Protein AF-H6QR75-F1 (afdb_monomer_lite)

Structure (mmCIF, N/CA/C/O backbone):
data_AF-H6QR75-F1
#
_entry.id   AF-H6QR75-F1
#
loop_
_atom_site.group_PDB
_atom_site.id
_atom_site.type_symbol
_atom_site.label_atom_id
_atom_site.label_alt_id
_atom_site.label_comp_id
_atom_site.label_asym_id
_atom_site.label_entity_id
_atom_site.label_seq_id
_atom_site.pdbx_PDB_ins_code
_atom_site.Cartn_x
_atom_site.Cartn_y
_atom_site.Cartn_z
_atom_site.occupancy
_atom_site.B_iso_or_equiv
_atom_site.auth_seq_id
_atom_site.auth_comp_id
_atom_site.auth_asym_id
_atom_site.auth_atom_id
_atom_site.pdbx_PDB_model_num
ATOM 1 N N . MET A 1 1 ? -39.115 10.238 -58.563 1.00 44.84 1 MET A N 1
ATOM 2 C CA . MET A 1 1 ? -38.358 11.280 -57.837 1.00 44.84 1 MET A CA 1
ATOM 3 C C . MET A 1 1 ? -37.804 10.633 -56.580 1.00 44.84 1 MET A C 1
ATOM 5 O O . MET A 1 1 ? -38.582 10.059 -55.833 1.00 44.84 1 MET A O 1
ATOM 9 N N . GLN A 1 2 ? -36.482 10.590 -56.435 1.00 39.25 2 GLN A N 1
ATOM 10 C CA . GLN A 1 2 ? -35.784 9.789 -55.425 1.00 39.25 2 GLN A CA 1
ATOM 11 C C . GLN A 1 2 ? -35.441 10.670 -54.217 1.00 39.25 2 GLN A C 1
ATOM 13 O O . GLN A 1 2 ? -34.859 11.738 -54.393 1.00 39.25 2 GLN A O 1
ATOM 18 N N . LEU A 1 3 ? -35.850 10.250 -53.016 1.00 42.66 3 LEU A N 1
ATOM 19 C CA . LEU A 1 3 ? -35.496 10.909 -51.755 1.00 42.66 3 LEU A CA 1
ATOM 20 C C . LEU A 1 3 ? -33.983 10.780 -51.498 1.00 42.66 3 LEU A C 1
ATOM 22 O O . LEU A 1 3 ? -33.441 9.692 -51.711 1.00 42.66 3 LEU A O 1
ATOM 26 N N . PRO A 1 4 ? -33.296 11.837 -51.032 1.00 43.28 4 PRO A N 1
ATOM 27 C CA . PRO A 1 4 ? -31.888 11.735 -50.677 1.00 43.28 4 PRO A CA 1
ATOM 28 C C . PRO A 1 4 ? -31.708 10.983 -49.350 1.00 43.28 4 PRO A C 1
ATOM 30 O O . PRO A 1 4 ? -32.433 11.209 -48.381 1.00 43.28 4 PRO A O 1
ATOM 33 N N . SER A 1 5 ? -30.721 10.087 -49.322 1.00 40.38 5 SER A N 1
ATOM 34 C CA . SER A 1 5 ? -30.278 9.353 -48.132 1.00 40.38 5 SER A CA 1
ATOM 35 C C . SER A 1 5 ? -29.674 10.296 -47.078 1.00 40.38 5 SER A C 1
ATOM 37 O O . SER A 1 5 ? -29.005 11.260 -47.456 1.00 40.38 5 SER A O 1
ATOM 39 N N . PRO A 1 6 ? -29.844 10.028 -45.769 1.00 44.84 6 PRO A N 1
ATOM 40 C CA . PRO A 1 6 ? -29.260 10.861 -44.726 1.00 44.84 6 PRO A CA 1
ATOM 41 C C . PRO A 1 6 ? -27.746 10.636 -44.617 1.00 44.84 6 PRO A C 1
ATOM 43 O O . PRO A 1 6 ? -27.260 9.505 -44.569 1.00 44.84 6 PRO A O 1
ATOM 46 N N . THR A 1 7 ? -27.007 11.740 -44.567 1.00 46.28 7 THR A N 1
ATOM 47 C CA . THR A 1 7 ? -25.563 11.796 -44.326 1.00 46.28 7 THR A CA 1
ATOM 48 C C . THR A 1 7 ? -25.237 11.289 -42.912 1.00 46.28 7 THR A C 1
ATOM 50 O O . THR A 1 7 ? -25.910 11.703 -41.966 1.00 46.28 7 THR A O 1
ATOM 53 N N . PRO A 1 8 ? -24.216 10.434 -42.715 1.00 40.69 8 PRO A N 1
ATOM 54 C CA . PRO A 1 8 ? -23.812 10.011 -41.380 1.00 40.69 8 PRO A CA 1
ATOM 55 C C . PRO A 1 8 ? -23.149 11.176 -40.633 1.00 40.69 8 PRO A C 1
ATOM 57 O O . PRO A 1 8 ? -22.162 11.749 -41.096 1.00 40.69 8 PRO A O 1
ATOM 60 N N . SER A 1 9 ? -23.699 11.528 -39.471 1.00 45.09 9 SER A N 1
ATOM 61 C CA . SER A 1 9 ? -23.104 12.503 -38.558 1.00 45.09 9 SER A CA 1
ATOM 62 C C . SER A 1 9 ? -21.757 11.996 -38.041 1.00 45.09 9 SER A C 1
ATOM 64 O O . SER A 1 9 ? -21.640 10.849 -37.609 1.00 45.09 9 SER A O 1
ATOM 66 N N . ALA A 1 10 ? -20.743 12.861 -38.088 1.00 44.00 10 ALA A N 1
ATOM 67 C CA . ALA A 1 10 ? -19.408 12.586 -37.571 1.00 44.00 10 ALA A CA 1
ATOM 68 C C . ALA A 1 10 ? -19.447 12.215 -36.072 1.00 44.00 10 ALA A C 1
ATOM 70 O O . ALA A 1 10 ? -20.278 12.761 -35.338 1.00 44.00 10 ALA A O 1
ATOM 71 N N . PRO A 1 11 ? -18.550 11.333 -35.590 1.00 38.22 11 PRO A N 1
ATOM 72 C CA . PRO A 1 11 ? -18.484 11.004 -34.176 1.00 38.22 11 PRO A CA 1
ATOM 73 C C . PRO A 1 11 ? -18.074 12.251 -33.394 1.00 38.22 11 PRO A C 1
ATOM 75 O O . PRO A 1 11 ? -17.000 12.813 -33.611 1.00 38.22 11 PRO A O 1
ATOM 78 N N . THR A 1 12 ? -18.945 12.691 -32.490 1.00 38.09 12 THR A N 1
ATOM 79 C CA . THR A 1 12 ? -18.622 13.706 -31.492 1.00 38.09 12 THR A CA 1
ATOM 80 C C . THR A 1 12 ? -17.450 13.196 -30.664 1.00 38.09 12 THR A C 1
ATOM 82 O O . THR A 1 12 ? -17.554 12.167 -29.999 1.00 38.09 12 THR A O 1
ATOM 85 N N . THR A 1 13 ? -16.326 13.904 -30.738 1.00 36.12 13 THR A N 1
ATOM 86 C CA . THR A 1 13 ? -15.147 13.680 -29.909 1.00 36.12 13 THR A CA 1
ATOM 87 C C . THR A 1 13 ? -15.575 13.690 -28.446 1.00 36.12 13 THR A C 1
ATOM 89 O O . THR A 1 13 ? -15.926 14.740 -27.909 1.00 36.12 13 THR A O 1
ATOM 92 N N . ALA A 1 14 ? -15.595 12.515 -27.818 1.00 34.72 14 ALA A N 1
ATOM 93 C CA . ALA A 1 14 ? -15.806 12.400 -26.388 1.00 34.72 14 ALA A CA 1
ATOM 94 C C . ALA A 1 14 ? -14.663 13.138 -25.684 1.00 34.72 14 ALA A C 1
ATOM 96 O O . ALA A 1 14 ? -13.488 12.798 -25.836 1.00 34.72 14 ALA A O 1
ATOM 97 N N . THR A 1 15 ? -15.017 14.188 -24.952 1.00 37.81 15 THR A N 1
ATOM 98 C CA . THR A 1 15 ? -14.166 14.833 -23.955 1.00 37.81 15 THR A CA 1
ATOM 99 C C . THR A 1 15 ? -13.591 13.742 -23.044 1.00 37.81 15 THR A C 1
ATOM 101 O O . THR A 1 15 ? -14.348 12.846 -22.667 1.00 37.81 15 THR A O 1
ATOM 104 N N . PRO A 1 16 ? -12.291 13.755 -22.692 1.00 37.59 16 PRO A N 1
ATOM 105 C CA . PRO A 1 16 ? -11.747 12.748 -21.793 1.00 37.59 16 PRO A CA 1
ATOM 106 C C . PRO A 1 16 ? -12.503 12.835 -20.468 1.00 37.59 16 PRO A C 1
ATOM 108 O O . PRO A 1 16 ? -12.486 13.878 -19.811 1.00 37.59 16 PRO A O 1
ATOM 111 N N . ASP A 1 17 ? -13.201 11.755 -20.118 1.00 36.25 17 ASP A N 1
ATOM 112 C CA . ASP A 1 17 ? -13.896 11.622 -18.847 1.00 36.25 17 ASP A CA 1
ATOM 113 C C . ASP A 1 17 ? -12.891 11.918 -17.733 1.00 36.25 17 ASP A C 1
ATOM 115 O O . ASP A 1 17 ? -11.911 11.193 -17.529 1.00 36.25 17 ASP A O 1
ATOM 119 N N . HIS A 1 18 ? -13.116 13.011 -17.007 1.00 41.34 18 HIS A N 1
ATOM 120 C CA . HIS A 1 18 ? -12.526 13.169 -15.693 1.00 41.34 18 HIS A CA 1
ATOM 121 C C . HIS A 1 18 ? -13.036 11.989 -14.867 1.00 41.34 18 HIS A C 1
ATOM 123 O O . HIS A 1 18 ? -14.174 12.008 -14.411 1.00 41.34 18 HIS A O 1
ATOM 129 N N . HIS A 1 19 ? -12.204 10.956 -14.714 1.00 49.16 19 HIS A N 1
ATOM 130 C CA . HIS A 1 19 ? -12.470 9.795 -13.874 1.00 49.16 19 HIS A CA 1
ATOM 131 C C . HIS A 1 19 ? -12.815 10.299 -12.464 1.00 49.16 19 HIS A C 1
ATOM 133 O O . HIS A 1 19 ? -11.937 10.640 -11.664 1.00 49.16 19 HIS A O 1
ATOM 139 N N . LEU A 1 20 ? -14.112 10.433 -12.185 1.00 46.69 20 LEU A N 1
ATOM 140 C CA . LEU A 1 20 ? -14.635 10.862 -10.900 1.00 46.69 20 LEU A CA 1
ATOM 141 C C . LEU A 1 20 ? -14.182 9.825 -9.879 1.00 46.69 20 LEU A C 1
ATOM 143 O O . LEU A 1 20 ? -14.662 8.694 -9.853 1.00 46.69 20 LEU A O 1
ATOM 147 N N . THR A 1 21 ? -13.216 10.203 -9.046 1.00 54.62 21 THR A N 1
ATOM 148 C CA . THR A 1 21 ? -12.745 9.378 -7.937 1.00 54.62 21 THR A CA 1
ATOM 149 C C . THR A 1 21 ? -13.849 9.309 -6.890 1.00 54.62 21 THR A C 1
ATOM 151 O O . THR A 1 21 ? -13.917 10.108 -5.959 1.00 54.62 21 THR A O 1
ATOM 154 N N . HIS A 1 22 ? -14.767 8.358 -7.059 1.00 59.12 22 HIS A N 1
ATOM 155 C CA . HIS A 1 22 ? -15.966 8.228 -6.236 1.00 59.12 22 HIS A CA 1
ATOM 156 C C . HIS A 1 22 ? -15.663 7.508 -4.914 1.00 59.12 22 HIS A C 1
ATOM 158 O O . HIS A 1 22 ? -16.262 6.497 -4.554 1.00 59.12 22 HIS A O 1
ATOM 164 N N . TRP A 1 23 ? -14.679 8.008 -4.168 1.00 79.19 23 TRP A N 1
ATOM 165 C CA . TRP A 1 23 ? -14.337 7.482 -2.852 1.00 79.19 23 TRP A CA 1
ATOM 166 C C . TRP A 1 23 ? -14.918 8.377 -1.763 1.00 79.19 23 TRP A C 1
ATOM 168 O O . TRP A 1 23 ? -14.246 9.249 -1.208 1.00 79.19 23 TRP A O 1
ATOM 178 N N . GLY A 1 24 ? -16.182 8.123 -1.430 1.00 85.31 24 GLY A N 1
ATOM 179 C CA . GLY A 1 24 ? -16.807 8.674 -0.231 1.00 85.31 24 GLY A CA 1
ATOM 180 C C . GLY A 1 24 ? -16.166 8.138 1.054 1.00 85.31 24 GLY A C 1
ATOM 181 O O . GLY A 1 24 ? -15.431 7.138 1.043 1.00 85.31 24 GLY A O 1
ATOM 182 N N . PHE A 1 25 ? -16.448 8.811 2.170 1.00 88.81 25 PHE A N 1
ATOM 183 C CA . PHE A 1 25 ? -16.142 8.281 3.495 1.00 88.81 25 PHE A CA 1
ATOM 184 C C . PHE A 1 25 ? -17.011 7.050 3.781 1.00 88.81 25 PHE A C 1
ATOM 186 O O . PHE A 1 25 ? -18.225 7.126 3.586 1.00 88.81 25 PHE A O 1
ATOM 193 N N . PRO A 1 26 ? -16.433 5.938 4.265 1.00 90.31 26 PRO A N 1
ATOM 194 C CA . PRO A 1 26 ? -17.179 4.722 4.577 1.00 90.31 26 PRO A CA 1
ATOM 195 C C . PRO A 1 26 ? -17.905 4.868 5.924 1.00 90.31 26 PRO A C 1
ATOM 197 O O . PRO A 1 26 ? -17.541 4.259 6.926 1.00 90.31 26 PRO A O 1
ATOM 200 N N . LEU A 1 27 ? -18.923 5.733 5.973 1.00 90.44 27 LEU A N 1
ATOM 201 C CA . LEU A 1 27 ? -19.638 6.059 7.213 1.00 90.44 27 LEU A CA 1
ATOM 202 C C . LEU A 1 27 ? -20.394 4.852 7.787 1.00 90.44 27 LEU A C 1
ATOM 204 O O . LEU A 1 27 ? -20.453 4.716 9.008 1.00 90.44 27 LEU A O 1
ATOM 208 N N . GLY A 1 28 ? -20.940 3.999 6.911 1.00 89.81 28 GLY A N 1
ATOM 209 C CA . GLY A 1 28 ? -21.673 2.784 7.277 1.00 89.81 28 GLY A CA 1
ATOM 210 C C . GLY A 1 28 ? -20.789 1.579 7.608 1.00 89.81 28 GLY A C 1
ATOM 211 O O . GLY A 1 28 ? -21.265 0.664 8.271 1.00 89.81 28 GLY A O 1
ATOM 212 N N . LYS A 1 29 ? -19.508 1.592 7.202 1.00 92.62 29 LYS A N 1
ATOM 213 C CA . LYS A 1 29 ? -18.546 0.487 7.399 1.00 92.62 29 LYS A CA 1
ATOM 214 C C . LYS A 1 29 ? -19.053 -0.877 6.900 1.00 92.62 29 LYS A C 1
ATOM 216 O O . LYS A 1 29 ? -18.705 -1.917 7.447 1.00 92.62 29 LYS A O 1
ATOM 221 N N . ASP A 1 30 ? -19.872 -0.854 5.860 1.00 92.38 30 ASP A N 1
ATOM 222 C CA . ASP A 1 30 ? -20.504 -1.989 5.182 1.00 92.38 30 ASP A CA 1
ATOM 223 C C . ASP A 1 30 ? -19.602 -2.635 4.115 1.00 92.38 30 ASP A C 1
ATOM 225 O O . ASP A 1 30 ? -20.011 -3.550 3.403 1.00 92.38 30 ASP A O 1
ATOM 229 N N . GLN A 1 31 ? -18.360 -2.161 3.991 1.00 94.31 31 GLN A N 1
ATOM 230 C CA . GLN A 1 31 ? -17.382 -2.689 3.048 1.00 94.31 31 GLN A CA 1
ATOM 231 C C . GLN A 1 31 ? -16.972 -4.111 3.439 1.00 94.31 31 GLN A C 1
ATOM 233 O O . GLN A 1 31 ? -16.825 -4.439 4.617 1.00 94.31 31 GLN A O 1
ATOM 238 N N . VAL A 1 32 ? -16.706 -4.927 2.422 1.00 94.56 32 VAL A N 1
ATOM 239 C CA . VAL A 1 32 ? -16.205 -6.296 2.561 1.00 94.56 32 VAL A CA 1
ATOM 240 C C . VAL A 1 32 ? -14.861 -6.396 1.848 1.00 94.56 32 VAL A C 1
ATOM 242 O O . VAL A 1 32 ? -14.640 -5.737 0.831 1.00 94.56 32 VAL A O 1
ATOM 245 N N . THR A 1 33 ? -13.949 -7.200 2.393 1.00 97.44 33 THR A N 1
ATOM 246 C CA . THR A 1 33 ? -12.674 -7.494 1.735 1.00 97.44 33 THR A CA 1
ATOM 247 C C . THR A 1 33 ? -12.927 -8.238 0.425 1.00 97.44 33 THR A C 1
ATOM 249 O O . THR A 1 33 ? -13.572 -9.283 0.409 1.00 97.44 33 THR A O 1
ATOM 252 N N . PHE A 1 34 ? -12.386 -7.701 -0.661 1.00 97.25 34 PHE A N 1
ATOM 253 C CA . PHE A 1 34 ? -12.385 -8.285 -1.994 1.00 97.25 34 PHE A CA 1
ATOM 254 C C . PHE A 1 34 ? -10.984 -8.095 -2.574 1.00 97.25 34 PHE A C 1
ATOM 256 O O . PHE A 1 34 ? -10.542 -6.964 -2.769 1.00 97.25 34 PHE A O 1
ATOM 263 N N . ILE A 1 35 ? -10.269 -9.193 -2.808 1.00 97.12 35 ILE A N 1
ATOM 264 C CA . ILE A 1 35 ? -8.917 -9.163 -3.368 1.00 97.12 35 ILE A CA 1
ATOM 265 C C . ILE A 1 35 ? -8.999 -9.660 -4.802 1.00 97.12 35 ILE A C 1
ATOM 267 O O . ILE A 1 35 ? -9.430 -10.785 -5.044 1.00 97.12 35 ILE A O 1
ATOM 271 N N . ASP A 1 36 ? -8.622 -8.795 -5.737 1.00 94.50 36 ASP A N 1
ATOM 272 C CA . ASP A 1 36 ? -8.634 -9.118 -7.159 1.00 94.50 36 ASP A CA 1
ATOM 273 C C . ASP A 1 36 ? -7.475 -10.069 -7.520 1.00 94.50 36 ASP A C 1
ATOM 275 O O . ASP A 1 36 ? -6.488 -10.167 -6.786 1.00 94.50 36 ASP A O 1
ATOM 279 N N . HIS A 1 37 ? -7.582 -10.768 -8.650 1.00 88.56 37 HIS A N 1
ATOM 280 C CA . HIS A 1 37 ? -6.689 -11.873 -9.020 1.00 88.56 37 HIS A CA 1
ATOM 281 C C . HIS A 1 37 ? -5.246 -11.421 -9.270 1.00 88.56 37 HIS A C 1
ATOM 283 O O . HIS A 1 37 ? -4.312 -12.168 -8.994 1.00 88.56 37 HIS A O 1
ATOM 289 N N . ASP A 1 38 ? -5.057 -10.184 -9.733 1.00 90.06 38 ASP A N 1
ATOM 290 C CA . ASP A 1 38 ? -3.741 -9.643 -10.092 1.00 90.06 38 ASP A CA 1
ATOM 291 C C . ASP A 1 38 ? -2.999 -9.002 -8.903 1.00 90.06 38 ASP A C 1
ATOM 293 O O . ASP A 1 38 ? -2.080 -8.198 -9.090 1.00 90.06 38 ASP A O 1
ATOM 297 N N . CYS A 1 39 ? -3.410 -9.308 -7.668 1.00 94.94 39 CYS A N 1
ATOM 298 C CA . CYS A 1 39 ? -2.741 -8.814 -6.469 1.00 94.94 39 CYS A CA 1
ATOM 299 C C . CYS A 1 39 ? -1.555 -9.690 -6.067 1.00 94.94 39 CYS A C 1
ATOM 301 O O . CYS A 1 39 ? -1.656 -10.914 -6.034 1.00 94.94 39 CYS A O 1
ATOM 303 N N . ILE A 1 40 ? -0.471 -9.062 -5.606 1.00 94.88 40 ILE A N 1
ATOM 304 C CA . ILE A 1 40 ? 0.547 -9.766 -4.812 1.00 94.88 40 ILE A CA 1
ATOM 305 C C . ILE A 1 40 ? 0.198 -9.583 -3.339 1.00 94.88 40 ILE A C 1
ATOM 307 O O . ILE A 1 40 ? 0.205 -8.461 -2.817 1.00 94.88 40 ILE A O 1
ATOM 311 N N . ILE A 1 41 ? -0.114 -10.699 -2.689 1.00 96.19 41 ILE A N 1
ATOM 312 C CA . ILE A 1 41 ? -0.534 -10.778 -1.292 1.00 96.19 41 ILE A CA 1
ATOM 313 C C . ILE A 1 41 ? 0.661 -11.235 -0.446 1.00 96.19 41 ILE A C 1
ATOM 315 O O . ILE A 1 41 ? 1.387 -12.146 -0.842 1.00 96.19 41 ILE A O 1
ATOM 319 N N . ASP A 1 42 ? 0.891 -10.591 0.697 1.00 95.56 42 ASP A N 1
ATOM 320 C CA . ASP A 1 42 ? 1.919 -11.020 1.647 1.00 95.56 42 ASP A CA 1
ATOM 321 C C . ASP A 1 42 ? 1.453 -12.193 2.529 1.00 95.56 42 ASP A C 1
ATOM 323 O O . ASP A 1 42 ? 0.323 -12.677 2.442 1.00 95.56 42 ASP A O 1
ATOM 327 N N . THR A 1 43 ? 2.337 -12.674 3.402 1.00 95.38 43 THR A N 1
ATOM 328 C CA . THR A 1 43 ? 2.056 -13.838 4.252 1.00 95.38 43 THR A CA 1
ATOM 329 C C . THR A 1 43 ? 1.039 -13.571 5.367 1.00 95.38 43 THR A C 1
ATOM 331 O O . THR A 1 43 ? 0.551 -14.526 5.965 1.00 95.38 43 THR A O 1
ATOM 334 N N . GLU A 1 44 ? 0.682 -12.311 5.638 1.00 96.25 44 GLU A N 1
ATOM 335 C CA . GLU A 1 44 ? -0.419 -11.936 6.538 1.00 96.25 44 GLU A CA 1
ATOM 336 C C . GLU A 1 44 ? -1.761 -11.817 5.785 1.00 96.25 44 GLU A C 1
ATOM 338 O O . GLU A 1 44 ? -2.782 -11.474 6.384 1.00 96.25 44 GLU A O 1
ATOM 343 N N . GLY A 1 45 ? -1.789 -12.106 4.479 1.00 96.12 45 GLY A N 1
ATOM 344 C CA . GLY A 1 45 ? -2.986 -11.982 3.649 1.00 96.12 45 GLY A CA 1
ATOM 345 C C . GLY A 1 45 ? -3.259 -10.549 3.183 1.00 96.12 45 GLY A C 1
ATOM 346 O O . GLY A 1 45 ? -4.354 -10.261 2.698 1.00 96.12 45 GLY A O 1
ATOM 347 N N . TYR A 1 46 ? -2.295 -9.634 3.322 1.00 97.88 46 TYR A N 1
ATOM 348 C CA . TYR A 1 46 ? -2.455 -8.242 2.919 1.00 97.88 46 TYR A CA 1
ATOM 349 C C . TYR A 1 46 ? -2.054 -8.036 1.450 1.00 97.88 46 TYR A C 1
ATOM 351 O O . TYR A 1 46 ? -0.953 -8.426 1.057 1.00 97.88 46 TYR A O 1
ATOM 359 N N . PRO A 1 47 ? -2.898 -7.394 0.619 1.00 97.62 47 PRO A N 1
ATOM 360 C CA . PRO A 1 47 ? -2.573 -7.095 -0.776 1.00 97.62 47 PRO A CA 1
ATOM 361 C C . PRO A 1 47 ? -1.514 -5.983 -0.857 1.00 97.62 47 PRO A C 1
ATOM 363 O O . PRO A 1 47 ? -1.828 -4.795 -0.959 1.00 97.62 47 PRO A O 1
ATOM 366 N N . LEU A 1 48 ? -0.239 -6.373 -0.792 1.00 96.44 48 LEU A N 1
ATOM 367 C CA . LEU A 1 48 ? 0.912 -5.471 -0.810 1.00 96.44 48 LEU A CA 1
ATOM 368 C C . LEU A 1 48 ? 1.072 -4.767 -2.166 1.00 96.44 48 LEU A C 1
ATOM 370 O O . LEU A 1 48 ? 1.462 -3.597 -2.208 1.00 96.44 48 LEU A O 1
ATOM 374 N N . TYR A 1 49 ? 0.745 -5.456 -3.258 1.00 95.88 49 TYR A N 1
ATOM 375 C CA . TYR A 1 49 ? 0.604 -4.868 -4.590 1.00 95.88 49 TYR A CA 1
ATOM 376 C C . TYR A 1 49 ? -0.845 -5.055 -5.035 1.00 95.88 49 TYR A C 1
ATOM 378 O O . TYR A 1 49 ? -1.153 -6.062 -5.671 1.00 95.88 49 TYR A O 1
ATOM 386 N N . PRO A 1 50 ? -1.756 -4.152 -4.634 1.00 96.88 50 PRO A N 1
ATOM 387 C CA . PRO A 1 50 ? -3.145 -4.246 -5.046 1.00 96.88 50 PRO A CA 1
ATOM 388 C C . PRO A 1 50 ? -3.281 -3.911 -6.530 1.00 96.88 50 PRO A C 1
ATOM 390 O O . PRO A 1 50 ? -2.547 -3.069 -7.043 1.00 96.88 50 PRO A O 1
ATOM 393 N N . ASN A 1 51 ? -4.241 -4.540 -7.198 1.00 95.50 51 ASN A N 1
ATOM 394 C CA . ASN A 1 51 ? -4.566 -4.256 -8.590 1.00 95.50 51 ASN A CA 1
ATOM 395 C C . ASN A 1 51 ? -6.091 -4.225 -8.797 1.00 95.50 51 ASN A C 1
ATOM 397 O O . ASN A 1 51 ? -6.851 -4.558 -7.878 1.00 95.50 51 ASN A O 1
ATOM 401 N N . ASN A 1 52 ? -6.542 -3.767 -9.966 1.00 94.19 52 ASN A N 1
ATOM 402 C CA . ASN A 1 52 ? -7.957 -3.659 -10.342 1.00 94.19 52 ASN A CA 1
ATOM 403 C C . ASN A 1 52 ? -8.800 -2.982 -9.240 1.00 94.19 52 ASN A C 1
ATOM 405 O O . ASN A 1 52 ? -8.453 -1.898 -8.771 1.00 94.19 52 ASN A O 1
ATOM 409 N N . ASN A 1 53 ? -9.886 -3.609 -8.784 1.00 93.75 53 ASN A N 1
ATOM 410 C CA . ASN A 1 53 ? -10.814 -3.030 -7.806 1.00 93.75 53 ASN A CA 1
ATOM 411 C C . ASN A 1 53 ? -10.667 -3.656 -6.411 1.00 93.75 53 ASN A C 1
ATOM 413 O O . ASN A 1 53 ? -11.651 -4.040 -5.787 1.00 93.75 53 ASN A O 1
ATOM 417 N N . THR A 1 54 ? -9.436 -3.770 -5.913 1.00 96.75 54 THR A N 1
ATOM 418 C CA . THR A 1 54 ? -9.156 -4.402 -4.614 1.00 96.75 54 THR A CA 1
ATOM 419 C C . THR A 1 54 ? -9.622 -3.559 -3.423 1.00 96.75 54 THR A C 1
ATOM 421 O O . THR A 1 54 ? -9.342 -2.363 -3.330 1.00 96.75 54 THR A O 1
ATOM 424 N N . ILE A 1 55 ? -10.285 -4.203 -2.463 1.00 97.62 55 ILE A N 1
ATOM 425 C CA . ILE A 1 55 ? -10.741 -3.637 -1.193 1.00 97.62 55 ILE A CA 1
ATOM 426 C C . ILE A 1 55 ? -10.229 -4.518 -0.054 1.00 97.62 55 ILE A C 1
ATOM 428 O O . ILE A 1 55 ? -10.432 -5.728 -0.053 1.00 97.62 55 ILE A O 1
ATOM 432 N N . PHE A 1 56 ? -9.612 -3.915 0.958 1.00 98.25 56 PHE A N 1
ATOM 433 C CA . PHE A 1 56 ? -9.165 -4.634 2.148 1.00 98.25 56 PHE A CA 1
ATOM 434 C C . PHE A 1 56 ? -9.644 -3.926 3.412 1.00 98.25 56 PHE A C 1
ATOM 436 O O . PHE A 1 56 ? -9.252 -2.790 3.690 1.00 98.25 56 PHE A O 1
ATOM 443 N N . VAL A 1 57 ? -10.500 -4.601 4.176 1.00 97.81 57 VAL A N 1
ATOM 444 C CA . VAL A 1 57 ? -11.059 -4.090 5.430 1.00 97.81 57 VAL A CA 1
ATOM 445 C C . VAL A 1 57 ? -10.260 -4.644 6.596 1.00 97.81 57 VAL A C 1
ATOM 447 O O . VAL A 1 57 ? -10.064 -5.852 6.709 1.00 97.81 57 VAL A O 1
ATOM 450 N N . LEU A 1 58 ? -9.836 -3.760 7.493 1.00 97.25 58 LEU A N 1
ATOM 451 C CA . LEU A 1 58 ? -9.139 -4.121 8.715 1.00 97.25 58 LEU A CA 1
ATOM 452 C C . LEU A 1 58 ? -9.968 -3.691 9.927 1.00 97.25 58 LEU A C 1
ATOM 454 O O . LEU A 1 58 ? -10.139 -2.500 10.207 1.00 97.25 58 LEU A O 1
ATOM 458 N N . GLN A 1 59 ? -10.494 -4.694 10.630 1.00 95.44 59 GLN A N 1
ATOM 459 C CA . GLN A 1 59 ? -11.360 -4.504 11.788 1.00 95.44 59 GLN A CA 1
ATOM 460 C C . GLN A 1 59 ? -10.582 -3.951 12.999 1.00 95.44 59 GLN A C 1
ATOM 462 O O . GLN A 1 59 ? -9.366 -4.153 13.109 1.00 95.44 59 GLN A O 1
ATOM 467 N N . PRO A 1 60 ? -11.264 -3.253 13.927 1.00 95.81 60 PRO A N 1
ATOM 468 C CA . PRO A 1 60 ? -10.679 -2.828 15.191 1.00 95.81 60 PRO A CA 1
ATOM 469 C C . PRO A 1 60 ? -10.047 -3.998 15.951 1.00 95.81 60 PRO A C 1
ATOM 471 O O . PRO A 1 60 ? -10.619 -5.081 16.026 1.00 95.81 60 PRO A O 1
ATOM 474 N N . GLY A 1 61 ? -8.864 -3.775 16.524 1.00 93.44 61 GLY A N 1
ATOM 475 C CA . GLY A 1 61 ? -8.138 -4.793 17.294 1.00 93.44 61 GLY A CA 1
ATOM 476 C C . GLY A 1 61 ? -7.391 -5.838 16.459 1.00 93.44 61 GLY A C 1
ATOM 477 O O . GLY A 1 61 ? -6.624 -6.610 17.023 1.00 93.44 61 GLY A O 1
ATOM 478 N N . THR A 1 62 ? -7.550 -5.856 15.132 1.00 94.19 62 THR A N 1
ATOM 479 C CA . THR A 1 62 ? -6.745 -6.708 14.247 1.00 94.19 62 THR A CA 1
ATOM 480 C C . THR A 1 62 ? -5.448 -6.004 13.842 1.00 94.19 62 THR A C 1
ATOM 482 O O . THR A 1 62 ? -5.434 -4.805 13.533 1.00 94.19 62 THR A O 1
ATOM 485 N N . GLU A 1 63 ? -4.349 -6.753 13.797 1.00 92.88 63 GLU A N 1
ATOM 486 C CA . GLU A 1 63 ? -3.053 -6.261 13.336 1.00 92.88 63 GLU A CA 1
ATOM 487 C C . GLU A 1 63 ? -2.685 -6.853 11.977 1.00 92.88 63 GLU A C 1
ATOM 489 O O . GLU A 1 63 ? -2.698 -8.063 11.788 1.00 92.88 63 GLU A O 1
ATOM 494 N N . ILE A 1 64 ? -2.330 -5.967 11.048 1.00 96.81 64 ILE A N 1
ATOM 495 C CA . ILE A 1 64 ? -1.683 -6.284 9.776 1.00 96.81 64 ILE A CA 1
ATOM 496 C C . ILE A 1 64 ? -0.498 -5.333 9.662 1.00 96.81 64 ILE A C 1
ATOM 498 O O . ILE A 1 64 ? -0.666 -4.106 9.660 1.00 96.81 64 ILE A O 1
ATOM 502 N N . THR A 1 65 ? 0.704 -5.892 9.604 1.00 96.75 65 THR A N 1
ATOM 503 C CA . THR A 1 65 ? 1.976 -5.177 9.724 1.00 96.75 65 THR A CA 1
ATOM 504 C C . THR A 1 65 ? 2.168 -4.178 8.577 1.00 96.75 65 THR A C 1
ATOM 506 O O . THR A 1 65 ? 2.660 -3.060 8.780 1.00 96.75 65 THR A O 1
ATOM 509 N N . ASN A 1 66 ? 1.733 -4.550 7.372 1.00 97.25 66 ASN A N 1
ATOM 510 C CA . ASN A 1 66 ? 1.869 -3.739 6.164 1.00 97.25 66 ASN A CA 1
ATOM 511 C C . ASN A 1 66 ? 0.703 -2.767 5.911 1.00 97.25 66 ASN A C 1
ATOM 513 O O . ASN A 1 66 ? 0.765 -1.998 4.946 1.00 97.25 66 ASN A O 1
ATO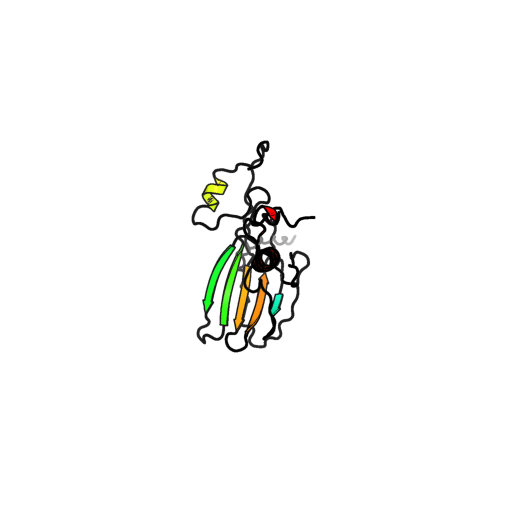M 517 N N . PHE A 1 67 ? -0.322 -2.714 6.772 1.00 97.38 67 PHE A N 1
ATOM 518 C CA . PHE A 1 67 ? -1.469 -1.837 6.528 1.00 97.38 67 PHE A CA 1
ATOM 519 C C . PHE A 1 67 ? -1.047 -0.364 6.387 1.00 97.38 67 PHE A C 1
ATOM 521 O O . PHE A 1 67 ? -0.265 0.173 7.180 1.00 97.38 67 PHE A O 1
ATOM 528 N N . GLY A 1 68 ? -1.594 0.310 5.373 1.00 96.00 68 GLY A N 1
ATOM 529 C CA . GLY A 1 68 ? -1.247 1.695 5.048 1.00 96.00 68 GLY A CA 1
ATOM 530 C C . GLY A 1 68 ? 0.016 1.825 4.197 1.00 96.00 68 GLY A C 1
ATOM 531 O O . GLY A 1 68 ? 0.553 2.925 4.061 1.00 96.00 68 GLY A O 1
ATOM 532 N N . THR A 1 69 ? 0.522 0.716 3.654 1.00 95.44 69 THR A N 1
ATOM 533 C CA . THR A 1 69 ? 1.667 0.700 2.741 1.00 95.44 69 THR A CA 1
ATOM 534 C C . THR A 1 69 ? 1.369 -0.098 1.480 1.00 95.44 69 THR A C 1
ATOM 536 O O . THR A 1 69 ? 0.444 -0.899 1.441 1.00 95.44 69 THR A O 1
ATOM 539 N N . VAL A 1 70 ? 2.162 0.141 0.441 1.00 95.31 70 VAL A N 1
ATOM 540 C CA . VAL A 1 70 ? 2.157 -0.628 -0.810 1.00 95.31 70 VAL A CA 1
ATOM 541 C C . VAL A 1 70 ? 3.596 -0.961 -1.185 1.00 95.31 70 VAL A C 1
ATOM 543 O O . VAL A 1 70 ? 4.511 -0.207 -0.820 1.00 95.31 70 VAL A O 1
ATOM 546 N N . GLY A 1 71 ? 3.793 -2.044 -1.929 1.00 92.81 71 GLY A N 1
ATOM 547 C CA . GLY A 1 71 ? 5.108 -2.517 -2.360 1.00 92.81 71 GLY A CA 1
ATOM 548 C C . GLY A 1 71 ? 5.707 -1.739 -3.536 1.00 92.81 71 GLY A C 1
ATOM 549 O O . GLY A 1 71 ? 6.925 -1.641 -3.642 1.00 92.81 71 GLY A O 1
ATOM 550 N N . PHE A 1 72 ? 4.880 -1.110 -4.376 1.00 91.25 72 PHE A N 1
ATOM 551 C CA . PHE A 1 72 ? 5.351 -0.379 -5.555 1.00 91.25 72 PHE A CA 1
ATOM 552 C C . PHE A 1 72 ? 5.964 1.000 -5.238 1.00 91.25 72 PHE A C 1
ATOM 554 O O . PHE A 1 72 ? 5.761 1.572 -4.158 1.00 91.25 72 PHE A O 1
ATOM 561 N N . SER A 1 73 ? 6.712 1.558 -6.200 1.00 89.94 73 SER A N 1
ATOM 562 C CA . SER A 1 73 ? 7.191 2.949 -6.169 1.00 89.94 73 SER A CA 1
ATOM 563 C C . SER A 1 73 ? 6.026 3.919 -6.325 1.00 89.94 73 SER A C 1
ATOM 565 O O . SER A 1 73 ? 5.266 3.829 -7.286 1.00 89.94 73 SER A O 1
ATOM 567 N N . LYS A 1 74 ? 5.898 4.873 -5.399 1.00 92.31 74 LYS A N 1
ATOM 568 C CA . LYS A 1 74 ? 4.767 5.802 -5.356 1.00 92.31 74 LYS A CA 1
ATOM 569 C C . LYS A 1 74 ? 5.150 7.205 -4.934 1.00 92.31 74 LYS A C 1
ATOM 571 O O . LYS A 1 74 ? 6.101 7.389 -4.174 1.00 92.31 74 LYS A O 1
ATOM 576 N N . THR A 1 75 ? 4.315 8.159 -5.319 1.00 92.69 75 THR A N 1
ATOM 577 C CA . THR A 1 75 ? 4.111 9.389 -4.550 1.00 92.69 75 THR A CA 1
ATOM 578 C C . THR A 1 75 ? 2.979 9.180 -3.553 1.00 92.69 75 THR A C 1
ATOM 580 O O . THR A 1 75 ? 2.098 8.339 -3.744 1.00 92.69 75 THR A O 1
ATOM 583 N N . THR A 1 76 ? 3.031 9.893 -2.430 1.00 93.81 76 THR A N 1
ATOM 584 C CA . THR A 1 76 ? 2.015 9.793 -1.379 1.00 93.81 76 THR A CA 1
ATOM 585 C C . THR A 1 76 ? 1.485 11.171 -1.034 1.00 93.81 76 THR A C 1
ATOM 587 O O . THR A 1 76 ? 2.264 12.101 -0.847 1.00 93.81 76 THR A O 1
ATOM 590 N N . SER A 1 77 ? 0.168 11.285 -0.909 1.00 94.75 77 SER A N 1
ATOM 591 C CA . SER A 1 77 ? -0.487 12.423 -0.271 1.00 94.75 77 SER A CA 1
ATOM 592 C C . SER A 1 77 ? -1.228 11.956 0.976 1.00 94.75 77 SER A C 1
ATOM 594 O O . SER A 1 77 ? -1.622 10.793 1.089 1.00 94.75 77 SER A O 1
ATOM 596 N N . SER A 1 78 ? -1.392 12.856 1.937 1.00 95.50 78 SER A N 1
ATOM 597 C CA . SER A 1 78 ? -2.117 12.578 3.171 1.00 95.50 78 SER A CA 1
ATOM 598 C C . SER A 1 78 ? -2.953 13.774 3.581 1.00 95.50 78 SER A C 1
ATOM 600 O O . SER A 1 78 ? -2.506 14.911 3.455 1.00 95.50 78 SER A O 1
ATOM 602 N N . GLU A 1 79 ? -4.131 13.509 4.125 1.00 95.50 79 GLU A N 1
ATOM 603 C CA . GLU A 1 79 ? -5.034 14.524 4.649 1.00 95.50 79 GLU A CA 1
ATOM 604 C C . GLU A 1 79 ? -5.754 14.009 5.898 1.00 95.50 79 GLU A C 1
ATOM 606 O O . GLU A 1 79 ? -5.828 12.807 6.168 1.00 95.50 79 GLU A O 1
ATOM 611 N N . ILE A 1 80 ? -6.287 14.946 6.672 1.00 96.25 80 ILE A N 1
ATOM 612 C CA . ILE A 1 80 ? -7.155 14.667 7.811 1.00 96.25 80 ILE A CA 1
ATOM 613 C C . ILE A 1 80 ? -8.493 15.334 7.507 1.00 96.25 80 ILE A C 1
ATOM 615 O O . ILE A 1 80 ? -8.520 16.486 7.068 1.00 96.25 80 ILE A O 1
ATOM 619 N N . SER A 1 81 ? -9.600 14.620 7.713 1.00 94.69 81 SER A N 1
ATOM 620 C CA . SER A 1 81 ? -10.934 15.184 7.503 1.00 94.69 81 SER A CA 1
ATOM 621 C C . SER A 1 81 ? -11.182 16.385 8.425 1.00 94.69 81 SER A C 1
ATOM 623 O O . SER A 1 81 ? -10.576 16.511 9.490 1.00 94.69 81 SER A O 1
ATOM 625 N N . LYS A 1 82 ? -12.093 17.286 8.034 1.00 94.06 82 LYS A N 1
ATOM 626 C CA . LYS A 1 82 ? -12.394 18.515 8.798 1.00 94.06 82 LYS A CA 1
ATOM 627 C C . LYS A 1 82 ? -12.836 18.230 10.239 1.00 94.06 82 LYS A C 1
ATOM 629 O O . LYS A 1 82 ? -12.439 18.940 11.155 1.00 94.06 82 LYS A O 1
ATOM 634 N N . ASP A 1 83 ? -13.613 17.168 10.428 1.00 93.94 83 ASP A N 1
ATOM 635 C CA . ASP A 1 83 ? -14.074 16.666 11.728 1.00 93.94 83 ASP A CA 1
ATOM 636 C C . ASP A 1 83 ? -13.016 15.823 12.469 1.00 93.94 83 ASP A C 1
ATOM 638 O O . ASP A 1 83 ? -13.278 15.313 13.554 1.00 93.94 83 ASP A O 1
ATOM 642 N N . ARG A 1 84 ? -11.817 15.658 11.889 1.00 94.75 84 ARG A N 1
ATOM 643 C CA . ARG A 1 84 ? -10.699 14.836 12.385 1.00 94.75 84 ARG A CA 1
ATOM 644 C C . ARG A 1 84 ? -11.032 13.360 12.607 1.00 94.75 84 ARG A C 1
ATOM 646 O O . ARG A 1 84 ? -10.229 12.636 13.197 1.00 94.75 84 ARG A O 1
ATOM 653 N N . ARG A 1 85 ? -12.175 12.898 12.100 1.00 96.12 85 ARG A N 1
ATOM 654 C CA . ARG A 1 85 ? -12.614 11.505 12.195 1.00 96.12 85 ARG A CA 1
ATOM 655 C C . ARG A 1 85 ? -11.745 10.574 11.357 1.00 96.12 85 ARG A C 1
ATOM 657 O O . ARG A 1 85 ? -11.494 9.447 11.776 1.00 96.12 85 ARG A O 1
ATOM 664 N N . TRP A 1 86 ? -11.266 11.045 10.208 1.00 96.62 86 TRP A N 1
ATOM 665 C CA . TRP A 1 86 ? -10.544 10.240 9.231 1.00 96.62 86 TRP A CA 1
ATOM 666 C C . TRP A 1 86 ? -9.139 10.777 8.994 1.00 96.62 86 TRP A C 1
ATOM 668 O O . TRP A 1 86 ? -8.951 11.955 8.686 1.00 96.62 86 TRP A O 1
ATOM 678 N N . LYS A 1 87 ? -8.153 9.886 9.070 1.00 97.00 87 LYS A N 1
ATOM 679 C CA . LYS A 1 87 ? -6.838 10.079 8.456 1.00 97.00 87 LYS A CA 1
ATOM 680 C C . LYS A 1 87 ? -6.836 9.339 7.130 1.00 97.00 87 LYS A C 1
ATOM 682 O O . LYS A 1 87 ? -7.168 8.156 7.091 1.00 97.00 87 LYS A O 1
ATOM 687 N N . ILE A 1 88 ? -6.471 10.035 6.066 1.00 96.50 88 ILE A N 1
ATOM 688 C CA . ILE A 1 88 ? -6.530 9.511 4.709 1.00 96.50 88 ILE A CA 1
ATOM 689 C C . ILE A 1 88 ? -5.137 9.611 4.115 1.00 96.50 88 ILE A C 1
ATOM 691 O O . ILE A 1 88 ? -4.498 10.660 4.202 1.00 96.50 88 ILE A O 1
ATOM 695 N N . SER A 1 89 ? -4.663 8.539 3.494 1.00 97.12 89 SER A N 1
ATOM 696 C CA . SER A 1 89 ? -3.472 8.586 2.651 1.00 97.12 89 SER A CA 1
ATOM 697 C C . SER A 1 89 ? -3.768 8.000 1.282 1.00 97.12 89 SER A C 1
ATOM 699 O O . SER A 1 89 ? -4.604 7.110 1.136 1.00 97.12 89 SER A O 1
ATOM 701 N N . ARG A 1 90 ? -3.110 8.534 0.257 1.00 96.44 90 ARG A N 1
ATOM 702 C CA . ARG A 1 90 ? -3.255 8.091 -1.128 1.00 96.44 90 ARG A CA 1
ATOM 703 C C . ARG A 1 90 ? -1.880 7.819 -1.702 1.00 96.44 90 ARG A C 1
ATOM 705 O O . ARG A 1 90 ? -1.014 8.685 -1.629 1.00 96.44 90 ARG A O 1
ATOM 712 N N . ALA A 1 91 ? -1.692 6.636 -2.261 1.00 95.94 91 ALA A N 1
ATOM 713 C CA . ALA A 1 91 ? -0.510 6.245 -3.006 1.00 95.94 91 ALA A CA 1
ATOM 714 C C . ALA A 1 91 ? -0.834 6.249 -4.503 1.00 95.94 91 ALA A C 1
ATOM 716 O O . ALA A 1 91 ? -1.824 5.656 -4.930 1.00 95.94 91 ALA A O 1
ATOM 717 N N . HIS A 1 92 ? 0.015 6.906 -5.286 1.00 94.75 92 HIS A N 1
ATOM 718 C CA . HIS A 1 92 ? -0.053 6.922 -6.745 1.00 94.75 92 HIS A CA 1
ATOM 719 C C . HIS A 1 92 ? 1.179 6.225 -7.299 1.00 94.75 92 HIS A C 1
ATOM 721 O O . HIS A 1 92 ? 2.298 6.639 -6.993 1.00 94.75 92 HIS A O 1
ATOM 727 N N . CYS A 1 93 ? 0.986 5.158 -8.072 1.00 93.50 93 CYS A N 1
ATOM 728 C CA . CYS A 1 93 ? 2.104 4.421 -8.646 1.00 93.50 93 CYS A CA 1
ATOM 729 C C . CYS A 1 93 ? 2.855 5.283 -9.660 1.00 93.50 93 CYS A C 1
ATOM 731 O O . CYS A 1 93 ? 2.251 5.973 -10.474 1.00 93.50 93 CYS A O 1
ATOM 733 N N . LEU A 1 94 ? 4.181 5.217 -9.605 1.00 90.38 94 LEU A N 1
ATOM 734 C CA . LEU A 1 94 ? 5.073 5.883 -10.552 1.00 90.38 94 LEU A CA 1
ATOM 735 C C . LEU A 1 94 ? 5.459 4.973 -11.721 1.00 90.38 94 LEU A C 1
ATOM 737 O O . LEU A 1 94 ? 6.362 5.307 -12.474 1.00 90.38 94 LEU A O 1
ATOM 741 N N . GLY A 1 95 ? 4.846 3.799 -11.855 1.00 88.19 95 GLY A N 1
ATOM 742 C CA . GLY A 1 95 ? 5.278 2.789 -12.811 1.00 88.19 95 GLY A CA 1
ATOM 743 C C . GLY A 1 95 ? 6.590 2.129 -12.421 1.00 88.19 95 GLY A C 1
ATOM 744 O O . GLY A 1 95 ? 7.049 2.222 -11.274 1.00 88.19 95 GLY A O 1
ATOM 745 N N . GLY A 1 96 ? 7.202 1.443 -13.376 1.00 82.44 96 GLY A N 1
ATOM 746 C CA . GLY A 1 96 ? 8.386 0.650 -13.096 1.00 82.44 96 GLY A CA 1
ATOM 747 C C . GLY A 1 96 ? 9.041 0.047 -14.323 1.00 82.44 96 GLY A C 1
ATOM 748 O O . GLY A 1 96 ? 8.579 0.178 -15.457 1.00 82.44 96 GLY A O 1
ATOM 749 N N . CYS A 1 97 ? 10.154 -0.619 -14.050 1.00 76.12 97 CYS A N 1
ATOM 750 C CA . CYS A 1 97 ? 10.843 -1.498 -14.971 1.00 76.12 97 CYS A CA 1
ATOM 751 C C . CYS A 1 97 ? 11.480 -2.633 -14.165 1.00 76.12 97 CYS A C 1
ATOM 753 O O . CYS A 1 97 ? 12.151 -2.382 -13.165 1.00 76.12 97 CYS A O 1
ATOM 755 N N . GLU A 1 98 ? 11.320 -3.866 -14.637 1.00 70.38 98 GLU A N 1
ATOM 756 C CA . GLU A 1 98 ? 11.913 -5.063 -14.035 1.00 70.38 98 GLU A CA 1
ATOM 757 C C . GLU A 1 98 ? 13.437 -4.950 -13.856 1.00 70.38 98 GLU A C 1
ATOM 759 O O . GLU A 1 98 ? 13.979 -5.313 -12.816 1.00 70.38 98 GLU A O 1
ATOM 764 N N . TYR A 1 99 ? 14.121 -4.360 -14.836 1.00 68.12 99 TYR A N 1
ATOM 765 C CA . TYR A 1 99 ? 15.580 -4.331 -14.904 1.00 68.12 99 TYR A CA 1
ATOM 766 C C . TYR A 1 99 ? 16.210 -3.060 -14.312 1.00 68.12 99 TYR A C 1
ATOM 768 O O . TYR A 1 99 ? 17.292 -3.129 -13.737 1.00 68.12 99 TYR A O 1
ATOM 776 N N . ALA A 1 100 ? 15.557 -1.894 -14.416 1.00 65.69 100 ALA A N 1
ATOM 777 C CA . ALA A 1 100 ? 16.064 -0.650 -13.810 1.00 65.69 100 ALA A CA 1
ATOM 778 C C . ALA A 1 100 ? 15.770 -0.559 -12.299 1.00 65.69 100 ALA A C 1
ATOM 780 O O . ALA A 1 100 ? 16.315 0.298 -11.594 1.00 65.69 100 ALA A O 1
ATOM 781 N N . GLY A 1 101 ? 14.920 -1.456 -11.791 1.00 70.00 101 GLY A N 1
ATOM 782 C CA . GLY A 1 101 ? 14.466 -1.452 -10.412 1.00 70.00 101 GLY A CA 1
ATOM 783 C C . GLY A 1 101 ? 13.420 -0.363 -10.134 1.00 70.00 101 GLY A C 1
ATOM 784 O O . GLY A 1 101 ? 12.808 0.181 -11.056 1.00 70.00 101 GLY A O 1
ATOM 785 N N . PRO A 1 102 ? 13.158 -0.061 -8.848 1.00 72.50 102 PRO A N 1
ATOM 786 C CA . PRO A 1 102 ? 12.063 0.821 -8.462 1.00 72.50 102 PRO A CA 1
ATOM 787 C C . PRO A 1 102 ? 12.245 2.233 -9.013 1.00 72.50 102 PRO A C 1
ATOM 789 O O . PRO A 1 102 ? 13.323 2.818 -8.877 1.00 72.50 102 PRO A O 1
ATOM 792 N N . THR A 1 103 ? 11.172 2.798 -9.575 1.00 78.44 103 THR A N 1
ATOM 793 C CA . THR A 1 103 ? 11.168 4.164 -10.112 1.00 78.44 103 THR A CA 1
ATOM 794 C C . THR A 1 103 ? 11.635 5.162 -9.049 1.00 78.44 103 THR A C 1
ATOM 796 O O . THR A 1 103 ? 11.133 5.101 -7.916 1.00 78.44 103 THR A O 1
ATOM 799 N N . PRO A 1 104 ? 12.570 6.075 -9.381 1.00 78.88 104 PRO A N 1
ATOM 800 C CA . PRO A 1 104 ? 12.990 7.139 -8.479 1.00 78.88 104 PRO A CA 1
ATOM 801 C C . PRO A 1 104 ? 11.820 8.030 -8.048 1.00 78.88 104 PRO A C 1
ATOM 803 O O . PRO A 1 104 ? 10.965 8.380 -8.852 1.00 78.88 104 PRO A O 1
ATOM 806 N N . THR A 1 105 ? 11.807 8.441 -6.780 1.00 79.81 105 THR A N 1
ATOM 807 C CA . THR A 1 105 ? 10.754 9.310 -6.215 1.00 79.81 105 THR A CA 1
ATOM 808 C C . THR A 1 105 ? 11.182 10.773 -6.075 1.00 79.81 105 THR A C 1
ATOM 810 O O . THR A 1 105 ? 10.404 11.590 -5.591 1.00 79.81 105 THR A O 1
ATOM 813 N N . GLY A 1 106 ? 12.434 11.100 -6.411 1.00 76.06 106 GLY A N 1
ATOM 814 C CA . GLY A 1 106 ? 12.948 12.469 -6.364 1.00 76.06 106 GLY A CA 1
ATOM 815 C C . GLY A 1 106 ? 12.435 13.301 -7.536 1.00 76.06 106 GLY A C 1
ATOM 816 O O . GLY A 1 106 ? 12.211 12.766 -8.621 1.00 76.06 106 GLY A O 1
ATOM 817 N N . GLN A 1 107 ? 12.281 14.607 -7.322 1.00 74.31 107 GLN A N 1
ATOM 818 C CA . GLN A 1 107 ? 11.933 15.551 -8.385 1.00 74.31 107 GLN A CA 1
ATOM 819 C C . GLN A 1 107 ? 12.936 15.439 -9.549 1.00 74.31 107 GLN A C 1
ATOM 821 O O . GLN A 1 107 ? 14.124 15.229 -9.306 1.00 74.31 107 GLN A O 1
ATOM 826 N N . GLU A 1 108 ? 12.442 15.490 -10.793 1.00 77.31 108 GLU A N 1
ATOM 827 C CA . GLU A 1 108 ? 13.213 15.390 -12.056 1.00 77.31 108 GLU A CA 1
ATOM 828 C C . GLU A 1 108 ? 13.979 14.066 -12.286 1.00 77.31 108 GLU A C 1
ATOM 830 O O . GLU A 1 108 ? 14.489 13.813 -13.376 1.00 77.31 108 GLU A O 1
ATOM 835 N N . LYS A 1 109 ? 14.007 13.142 -11.315 1.00 79.75 109 LYS A N 1
ATOM 836 C CA . LYS A 1 109 ? 14.743 11.871 -11.444 1.00 79.75 109 LYS A CA 1
ATOM 837 C C . LYS A 1 109 ? 14.154 10.906 -12.468 1.00 79.75 109 LYS A C 1
ATOM 839 O O . LYS A 1 109 ? 14.880 10.069 -13.000 1.00 79.75 109 LYS A O 1
ATOM 844 N N . ILE A 1 110 ? 12.858 11.014 -12.745 1.00 77.94 110 ILE A N 1
ATOM 845 C CA . ILE A 1 110 ? 12.206 10.231 -13.800 1.00 77.94 110 ILE A CA 1
ATOM 846 C C . ILE A 1 110 ? 12.658 10.729 -15.180 1.00 77.94 110 ILE A C 1
ATOM 848 O O . ILE A 1 110 ? 12.995 9.922 -16.041 1.00 77.94 110 ILE A O 1
ATOM 852 N N . GLU A 1 111 ? 12.752 12.044 -15.379 1.00 79.06 111 GLU A N 1
ATOM 853 C CA . GLU A 1 111 ? 13.217 12.642 -16.639 1.00 79.06 111 GLU A CA 1
ATOM 854 C C . GLU A 1 111 ? 14.689 12.304 -16.911 1.00 79.06 111 GLU A C 1
ATOM 856 O O . GLU A 1 111 ? 15.055 11.948 -18.033 1.00 79.06 111 GLU A O 1
ATOM 861 N N . GLU A 1 112 ? 15.528 12.321 -15.869 1.00 77.19 112 GLU A N 1
ATOM 862 C CA . GLU A 1 112 ? 16.925 11.876 -15.942 1.00 77.19 112 GLU A CA 1
ATOM 863 C C . GLU A 1 112 ? 17.038 10.408 -16.390 1.00 77.19 112 GLU A C 1
ATOM 865 O O . GLU A 1 112 ? 17.850 10.090 -17.265 1.00 77.19 112 GLU A O 1
ATOM 870 N N . LEU A 1 113 ? 16.190 9.529 -15.834 1.00 74.69 113 LEU A N 1
ATOM 871 C CA . LEU A 1 113 ? 16.130 8.110 -16.194 1.00 74.69 113 LEU A CA 1
ATOM 872 C C . LEU A 1 113 ? 15.719 7.912 -17.660 1.00 74.69 113 LEU A C 1
ATOM 874 O O . LEU A 1 113 ? 16.315 7.094 -18.358 1.00 74.69 113 LEU A O 1
ATOM 878 N N . ILE A 1 114 ? 14.736 8.679 -18.140 1.00 74.75 114 ILE A N 1
ATOM 879 C CA . ILE A 1 114 ? 14.270 8.623 -19.535 1.00 74.75 114 ILE A CA 1
ATOM 880 C C . ILE A 1 114 ? 15.362 9.095 -20.505 1.00 74.75 114 ILE A C 1
ATOM 882 O O . ILE A 1 114 ? 15.482 8.552 -21.603 1.00 74.75 114 ILE A O 1
ATOM 886 N N . ARG A 1 115 ? 16.167 10.093 -20.118 1.00 73.31 115 ARG A N 1
ATOM 887 C CA . ARG A 1 115 ? 17.218 10.663 -20.974 1.00 73.31 115 ARG A CA 1
ATOM 888 C C . ARG A 1 115 ? 18.443 9.755 -21.117 1.00 73.31 115 ARG A C 1
ATOM 890 O O . ARG A 1 115 ? 19.120 9.823 -22.140 1.00 73.31 115 ARG A O 1
ATOM 897 N N . THR A 1 116 ? 18.708 8.899 -20.128 1.00 67.56 116 THR A N 1
ATOM 898 C CA . THR A 1 116 ? 19.868 7.989 -20.119 1.00 67.56 116 THR A CA 1
ATOM 899 C C . THR A 1 116 ? 19.442 6.526 -19.919 1.00 67.56 116 THR A C 1
ATOM 901 O O . THR A 1 116 ? 19.770 5.920 -18.896 1.00 67.56 116 THR A O 1
ATOM 904 N N . PRO A 1 117 ? 18.711 5.918 -20.873 1.00 63.62 117 PRO A N 1
ATOM 905 C CA . PRO A 1 117 ? 18.308 4.525 -20.762 1.00 63.62 117 PRO A CA 1
ATOM 906 C C . PRO A 1 117 ? 19.530 3.623 -20.971 1.00 63.62 117 PRO A C 1
ATOM 908 O O . PRO A 1 117 ? 20.028 3.481 -22.086 1.00 63.62 117 PRO A O 1
ATOM 911 N N . CYS A 1 118 ? 20.011 3.005 -19.895 1.00 57.59 118 CYS A N 1
ATOM 912 C CA . CYS A 1 118 ? 21.035 1.967 -19.943 1.00 57.59 118 CYS A CA 1
ATOM 913 C C . CYS A 1 118 ? 20.512 0.735 -19.211 1.00 57.59 118 CYS A C 1
ATOM 915 O O . CYS A 1 118 ? 20.008 0.832 -18.090 1.00 57.59 118 CYS A O 1
ATOM 917 N N . CYS A 1 119 ? 20.607 -0.419 -19.861 1.00 63.06 119 CYS A N 1
ATOM 918 C CA . CYS A 1 119 ? 20.331 -1.689 -19.223 1.00 63.06 119 CYS A CA 1
ATOM 919 C C . CYS A 1 119 ? 21.435 -1.976 -18.201 1.00 63.06 119 CYS A C 1
ATOM 921 O O . CYS A 1 119 ? 22.590 -2.059 -18.602 1.00 63.06 119 CYS A O 1
ATOM 923 N N . PRO A 1 120 ? 21.144 -2.106 -16.890 1.00 60.84 120 PRO A N 1
ATOM 924 C CA . PRO A 1 120 ? 22.197 -2.332 -15.903 1.00 60.84 120 PRO A CA 1
ATOM 925 C C . PRO A 1 120 ? 22.827 -3.730 -16.022 1.00 60.84 120 PRO A C 1
ATOM 927 O O . PRO A 1 120 ? 23.801 -4.016 -15.331 1.00 60.84 120 PRO A O 1
ATOM 930 N N . ALA A 1 121 ? 22.295 -4.602 -16.885 1.00 60.88 121 ALA A N 1
ATOM 931 C CA . ALA A 1 121 ? 22.934 -5.858 -17.246 1.00 60.88 121 ALA A CA 1
ATOM 932 C C . ALA A 1 121 ? 24.140 -5.591 -18.164 1.00 60.88 121 ALA A C 1
ATOM 934 O O . ALA A 1 121 ? 23.992 -4.991 -19.226 1.00 60.88 121 ALA A O 1
ATOM 935 N N . ALA A 1 122 ? 25.319 -6.063 -17.745 1.00 57.12 122 ALA A N 1
ATOM 936 C CA . ALA A 1 122 ? 26.618 -5.763 -18.358 1.00 57.12 122 ALA A CA 1
ATOM 937 C C . ALA A 1 122 ? 26.700 -6.045 -19.874 1.00 57.12 122 ALA A C 1
ATOM 939 O O . ALA A 1 122 ? 27.422 -5.341 -20.573 1.00 57.12 122 ALA A O 1
ATOM 940 N N . ASP A 1 123 ? 25.915 -7.005 -20.380 1.00 59.25 123 ASP A N 1
ATOM 941 C CA . ASP A 1 123 ? 25.923 -7.442 -21.787 1.00 59.25 123 ASP A CA 1
ATOM 942 C C . ASP A 1 123 ? 24.655 -7.044 -22.568 1.00 59.25 123 ASP A C 1
ATOM 944 O O . ASP A 1 123 ? 24.409 -7.501 -23.685 1.00 59.25 123 ASP A O 1
ATOM 948 N N . CYS A 1 124 ? 23.801 -6.206 -21.982 1.00 62.50 124 CYS A N 1
ATOM 949 C CA . CYS A 1 124 ? 22.510 -5.854 -22.557 1.00 62.50 124 CYS A CA 1
ATOM 950 C C . CYS A 1 124 ? 22.633 -4.609 -23.447 1.00 62.50 124 CYS A C 1
ATOM 952 O O . CYS A 1 124 ? 22.684 -3.478 -22.970 1.00 62.50 124 CYS A O 1
ATOM 954 N N . THR A 1 125 ? 22.617 -4.816 -24.766 1.00 61.31 125 THR A N 1
ATOM 955 C CA . THR A 1 125 ? 22.537 -3.740 -25.778 1.00 61.31 125 THR A CA 1
ATOM 956 C C . THR A 1 125 ? 21.132 -3.136 -25.906 1.00 61.31 125 THR A C 1
ATOM 958 O O . THR A 1 125 ? 20.920 -2.185 -26.662 1.00 61.31 125 THR A O 1
ATOM 961 N N . GLY A 1 126 ? 20.159 -3.686 -25.174 1.00 64.06 126 GLY A N 1
ATOM 962 C CA . GLY A 1 126 ? 18.782 -3.214 -25.149 1.00 64.06 126 GLY A CA 1
ATOM 963 C C . GLY A 1 126 ? 18.636 -1.869 -24.439 1.00 64.06 126 GLY A C 1
ATOM 964 O O . GLY A 1 126 ? 19.283 -1.591 -23.430 1.00 64.06 126 GLY A O 1
ATOM 965 N N . LYS A 1 127 ? 17.725 -1.035 -24.943 1.00 64.25 127 LYS A N 1
ATOM 966 C CA . LYS A 1 127 ? 17.260 0.151 -24.219 1.00 64.25 127 LYS A CA 1
ATOM 967 C C . LYS A 1 127 ? 16.140 -0.275 -23.280 1.00 64.25 127 LYS A C 1
ATOM 969 O O . LYS A 1 127 ? 15.108 -0.767 -23.729 1.00 64.25 127 LYS A O 1
ATOM 974 N N . ILE A 1 128 ? 16.346 -0.086 -21.982 1.00 64.56 128 ILE A N 1
ATOM 975 C CA . ILE A 1 128 ? 15.266 -0.201 -21.009 1.00 64.56 128 ILE A CA 1
ATOM 976 C C . ILE A 1 128 ? 14.414 1.055 -21.077 1.00 64.56 128 ILE A C 1
ATOM 978 O O . ILE A 1 128 ? 14.936 2.165 -20.989 1.00 64.56 128 ILE A O 1
ATOM 982 N N . TYR A 1 129 ? 13.102 0.863 -21.121 1.00 68.56 129 TYR A N 1
ATOM 983 C CA . TYR A 1 129 ? 12.146 1.941 -20.955 1.00 68.56 129 TYR A CA 1
ATOM 984 C C . TYR A 1 129 ? 11.416 1.772 -19.629 1.00 68.56 129 TYR A C 1
ATOM 986 O O . TYR A 1 129 ? 10.889 0.706 -19.308 1.00 68.56 129 TYR A O 1
ATOM 994 N N . TRP A 1 130 ? 11.403 2.845 -18.847 1.00 79.38 130 TRP A N 1
ATOM 995 C CA . TRP A 1 130 ? 10.463 2.993 -17.749 1.00 79.38 130 TRP A CA 1
ATOM 996 C C . TRP A 1 130 ? 9.044 3.063 -18.325 1.00 79.38 130 TRP A C 1
ATOM 998 O O . TRP A 1 130 ? 8.791 3.853 -19.238 1.00 79.38 130 TRP A O 1
ATOM 1008 N N . LYS A 1 131 ? 8.130 2.229 -17.814 1.00 84.31 131 LYS A N 1
ATOM 1009 C CA . LYS A 1 131 ? 6.711 2.290 -18.176 1.00 84.31 131 LYS A CA 1
ATOM 1010 C C . LYS A 1 131 ? 5.978 3.080 -17.106 1.00 84.31 131 LYS A C 1
ATOM 1012 O O . LYS A 1 131 ? 5.900 2.644 -15.958 1.00 84.31 131 LYS A O 1
ATOM 1017 N N . GLU A 1 132 ? 5.462 4.240 -17.492 1.00 87.31 132 GLU A N 1
ATOM 1018 C CA . GLU A 1 132 ? 4.641 5.074 -16.621 1.00 87.31 132 GLU A CA 1
ATOM 1019 C C . GLU A 1 132 ? 3.362 4.338 -16.215 1.00 87.31 132 GLU A C 1
ATOM 1021 O O . GLU A 1 132 ? 2.684 3.747 -17.056 1.00 87.31 132 GLU A O 1
ATOM 1026 N N . CYS A 1 133 ? 3.002 4.420 -14.933 1.00 90.62 133 CYS A N 1
ATOM 1027 C CA . CYS A 1 133 ? 1.694 3.982 -14.467 1.00 90.62 133 CYS A CA 1
ATOM 1028 C C . CYS A 1 133 ? 0.769 5.185 -14.357 1.00 90.62 133 CYS A C 1
ATOM 1030 O O . CYS A 1 133 ? 0.986 6.074 -13.534 1.00 90.62 133 CYS A O 1
ATOM 1032 N N . ARG A 1 134 ? -0.281 5.198 -15.174 1.00 89.00 134 ARG A N 1
ATOM 1033 C CA . ARG A 1 134 ? -1.323 6.224 -15.128 1.00 89.00 134 ARG A CA 1
ATOM 1034 C C . ARG A 1 134 ? -2.607 5.625 -14.579 1.00 89.00 134 ARG A C 1
ATOM 1036 O O . ARG A 1 134 ? -2.851 4.433 -14.713 1.00 89.00 134 ARG A O 1
ATOM 1043 N N . ASN A 1 135 ? -3.444 6.475 -13.994 1.00 87.81 135 ASN A N 1
ATOM 1044 C CA . ASN A 1 135 ? -4.821 6.143 -13.607 1.00 87.81 135 ASN A CA 1
ATOM 1045 C C . ASN A 1 135 ? -4.976 5.073 -12.510 1.00 87.81 135 ASN A C 1
ATOM 1047 O O . ASN A 1 135 ? -6.086 4.614 -12.264 1.00 87.81 135 ASN A O 1
ATOM 1051 N N . THR A 1 136 ? -3.898 4.711 -11.813 1.00 93.50 136 THR A N 1
ATOM 1052 C CA . THR A 1 136 ? -3.956 3.834 -10.635 1.00 93.50 136 THR A CA 1
ATOM 1053 C C . THR A 1 136 ? -3.863 4.640 -9.352 1.00 93.50 136 THR A C 1
ATOM 1055 O O . THR A 1 136 ? -3.054 5.573 -9.255 1.00 93.50 136 THR A O 1
ATOM 1058 N N . GLN A 1 137 ? -4.627 4.254 -8.339 1.00 95.38 137 GLN A N 1
ATOM 1059 C CA . GLN A 1 137 ? -4.552 4.873 -7.022 1.00 95.38 137 GLN A CA 1
ATOM 1060 C C . GLN A 1 137 ? -4.884 3.847 -5.943 1.00 95.38 137 GLN A C 1
ATOM 1062 O O . GLN A 1 137 ? -5.842 3.091 -6.073 1.00 95.38 137 GLN A O 1
ATOM 1067 N N . THR A 1 138 ? -4.148 3.887 -4.835 1.00 97.44 138 THR A N 1
ATOM 1068 C CA . THR A 1 138 ? -4.513 3.195 -3.593 1.00 97.44 138 THR A CA 1
ATOM 1069 C C . THR A 1 138 ? -4.835 4.234 -2.530 1.00 97.44 138 THR A C 1
ATOM 1071 O O . THR A 1 138 ? -4.009 5.101 -2.252 1.00 97.44 138 THR A O 1
ATOM 1074 N N . ARG A 1 139 ? -6.007 4.160 -1.907 1.00 97.12 139 ARG A N 1
ATOM 1075 C CA . ARG A 1 139 ? -6.394 4.986 -0.760 1.00 97.12 139 ARG A CA 1
ATOM 1076 C C . ARG A 1 139 ? -6.497 4.150 0.495 1.00 97.12 139 ARG A C 1
ATOM 1078 O O . ARG A 1 139 ? -7.025 3.045 0.478 1.00 97.12 139 ARG A O 1
ATOM 1085 N N . PHE A 1 140 ? -6.060 4.749 1.587 1.00 97.69 140 PHE A N 1
ATOM 1086 C CA . PHE A 1 140 ? -6.205 4.236 2.931 1.00 97.69 140 PHE A CA 1
ATOM 1087 C C . PHE A 1 140 ? -7.052 5.207 3.735 1.00 97.69 140 PHE A C 1
ATOM 1089 O O . PHE A 1 140 ? -6.734 6.393 3.799 1.00 97.69 140 PHE A O 1
ATOM 1096 N N . ASP A 1 141 ? -8.103 4.702 4.363 1.00 97.25 141 ASP A N 1
ATOM 1097 C CA . ASP A 1 141 ? -8.925 5.427 5.320 1.00 97.25 141 ASP A CA 1
ATOM 1098 C C . ASP A 1 141 ? -8.712 4.815 6.705 1.00 97.25 141 ASP A C 1
ATOM 1100 O O . ASP A 1 141 ? -8.831 3.604 6.890 1.00 97.25 141 ASP A O 1
ATOM 1104 N N . HIS A 1 142 ? -8.392 5.652 7.685 1.00 96.75 142 HIS A N 1
ATOM 1105 C CA . HIS A 1 142 ? -8.251 5.258 9.080 1.00 96.75 142 HIS A CA 1
ATOM 1106 C C . HIS A 1 142 ? -9.187 6.108 9.931 1.00 96.75 142 HIS A C 1
ATOM 1108 O O . HIS A 1 142 ? -8.985 7.318 10.068 1.00 96.75 142 HIS A O 1
ATOM 1114 N N . GLU A 1 143 ? -10.203 5.467 10.506 1.00 96.69 143 GLU A N 1
ATOM 1115 C CA . GLU A 1 143 ? -11.088 6.111 11.464 1.00 96.69 143 GLU A CA 1
ATOM 1116 C C . GLU A 1 143 ? -10.419 6.179 12.839 1.00 96.69 143 GLU A C 1
ATOM 1118 O O . GLU A 1 143 ? -10.148 5.158 13.472 1.00 96.69 143 GLU A O 1
ATOM 1123 N N . VAL A 1 144 ? -10.168 7.395 13.315 1.00 95.38 144 VAL A N 1
ATOM 1124 C CA . VAL A 1 144 ? -9.355 7.641 14.513 1.00 95.38 144 VAL A CA 1
ATOM 1125 C C . VAL A 1 144 ? -10.011 7.100 15.784 1.00 95.38 144 VAL A C 1
ATOM 1127 O O . VAL A 1 144 ? -9.311 6.607 16.663 1.00 95.38 144 VAL A O 1
ATOM 1130 N N . SER A 1 145 ? -11.337 7.192 15.898 1.00 94.81 145 SER A N 1
ATOM 1131 C CA . SER A 1 145 ? -12.059 6.856 17.131 1.00 94.81 145 SER A CA 1
ATOM 1132 C C . SER A 1 145 ? -12.165 5.357 17.393 1.00 94.81 145 SER A C 1
ATOM 1134 O O . SER A 1 145 ? -12.157 4.948 18.549 1.00 94.81 145 SER A O 1
ATOM 1136 N N . THR A 1 146 ? -12.282 4.539 16.345 1.00 95.19 146 THR A N 1
ATOM 1137 C CA . THR A 1 146 ? -12.493 3.090 16.492 1.00 95.19 146 THR A CA 1
ATOM 1138 C C . THR A 1 146 ? -11.281 2.259 16.094 1.00 95.19 146 THR A C 1
ATOM 1140 O O . THR A 1 146 ? -11.222 1.080 16.426 1.00 95.19 146 THR A O 1
ATOM 1143 N N . GLY A 1 147 ? -10.325 2.834 15.357 1.00 94.88 147 GLY A N 1
ATOM 1144 C CA . GLY A 1 147 ? -9.226 2.079 14.753 1.00 94.88 147 GLY A CA 1
ATOM 1145 C C . GLY A 1 147 ? -9.650 1.227 13.550 1.00 94.88 147 GLY A C 1
ATOM 1146 O O . GLY A 1 147 ? -8.838 0.448 13.043 1.00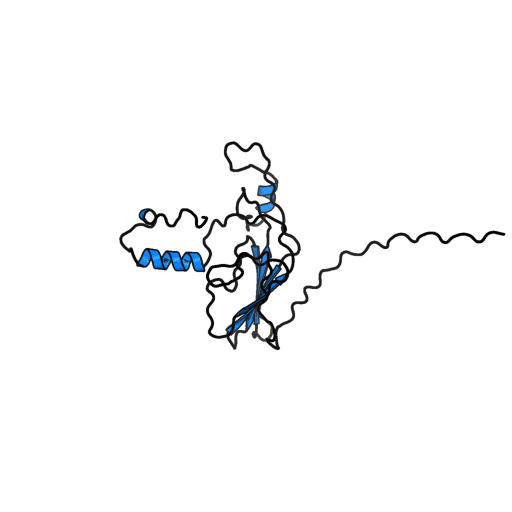 94.88 147 GLY A O 1
ATOM 1147 N N . TRP A 1 148 ? -10.896 1.373 13.079 1.00 97.19 148 TRP A N 1
ATOM 1148 C CA . TRP A 1 148 ? -11.370 0.752 11.845 1.00 97.19 148 TRP A CA 1
ATOM 1149 C C . TRP A 1 148 ? -10.640 1.350 10.643 1.00 97.19 148 TRP A C 1
ATOM 1151 O O . TRP A 1 148 ? -10.432 2.567 10.548 1.00 97.19 148 TRP A O 1
ATOM 1161 N N . ARG A 1 149 ? -10.216 0.481 9.730 1.00 97.31 149 ARG A N 1
ATOM 1162 C CA . ARG A 1 149 ? -9.299 0.834 8.652 1.00 97.31 149 ARG A CA 1
ATOM 1163 C C . ARG A 1 149 ? -9.724 0.177 7.340 1.00 97.31 149 ARG A C 1
ATOM 1165 O O . ARG A 1 149 ? -10.167 -0.966 7.324 1.00 97.31 149 ARG A O 1
ATOM 1172 N N . LEU A 1 150 ? -9.559 0.897 6.235 1.00 97.94 150 LEU A N 1
ATOM 1173 C CA . LEU A 1 150 ? -9.947 0.457 4.895 1.00 97.94 150 LEU A CA 1
ATOM 1174 C C . LEU A 1 150 ? -8.865 0.809 3.884 1.00 97.94 150 LEU A C 1
ATOM 1176 O O . LEU A 1 150 ? -8.417 1.951 3.836 1.00 97.94 150 LEU A O 1
ATOM 1180 N N . MET A 1 151 ? -8.479 -0.153 3.055 1.00 98.12 151 MET A N 1
ATOM 1181 C CA . MET A 1 151 ? -7.747 0.095 1.821 1.00 98.12 151 MET A CA 1
ATOM 1182 C C . MET A 1 151 ? -8.690 -0.087 0.631 1.00 98.12 151 MET A C 1
ATOM 1184 O O . MET A 1 151 ? -9.474 -1.035 0.597 1.00 98.12 151 MET A O 1
ATOM 1188 N N . ARG A 1 152 ? -8.612 0.830 -0.333 1.00 97.38 152 ARG A N 1
ATOM 1189 C CA . ARG A 1 152 ? -9.287 0.751 -1.632 1.00 97.38 152 ARG A CA 1
ATOM 1190 C C . ARG A 1 152 ? -8.284 1.014 -2.739 1.00 97.38 152 ARG A C 1
ATOM 1192 O O . ARG A 1 152 ? -7.546 1.996 -2.678 1.00 97.38 152 ARG A O 1
ATOM 1199 N N . HIS A 1 153 ? -8.293 0.176 -3.757 1.00 97.00 153 HIS A N 1
ATOM 1200 C CA . HIS A 1 153 ? -7.538 0.358 -4.981 1.00 97.00 153 HIS A CA 1
ATOM 1201 C C . HIS A 1 153 ? -8.483 0.561 -6.164 1.00 97.00 153 HIS A C 1
ATOM 1203 O O . HIS A 1 153 ? -9.605 0.057 -6.168 1.00 97.00 153 HIS A O 1
ATOM 1209 N N . GLN A 1 154 ? -8.024 1.331 -7.145 1.00 94.81 154 GLN A N 1
ATOM 1210 C CA . GLN A 1 154 ? -8.672 1.480 -8.440 1.00 94.81 154 GLN A CA 1
ATOM 1211 C C . GLN A 1 154 ? -7.618 1.585 -9.540 1.00 94.81 154 GLN A C 1
ATOM 1213 O O . GLN A 1 154 ? -6.547 2.166 -9.331 1.00 94.81 154 GLN A O 1
ATOM 1218 N N . GLY A 1 155 ? -7.987 1.118 -10.728 1.00 93.62 155 GLY A N 1
ATOM 1219 C CA . GLY A 1 155 ? -7.143 1.136 -11.918 1.00 93.62 155 GLY A CA 1
ATOM 1220 C C . GLY A 1 155 ? -6.407 -0.182 -12.127 1.00 93.62 155 GLY A C 1
ATOM 1221 O O . GLY A 1 155 ? -6.511 -1.099 -11.320 1.00 93.62 155 GLY A O 1
ATOM 1222 N N . PHE A 1 156 ? -5.676 -0.272 -13.233 1.00 94.31 156 PHE A N 1
ATOM 1223 C CA . PHE A 1 156 ? -4.933 -1.467 -13.614 1.00 94.31 156 PHE 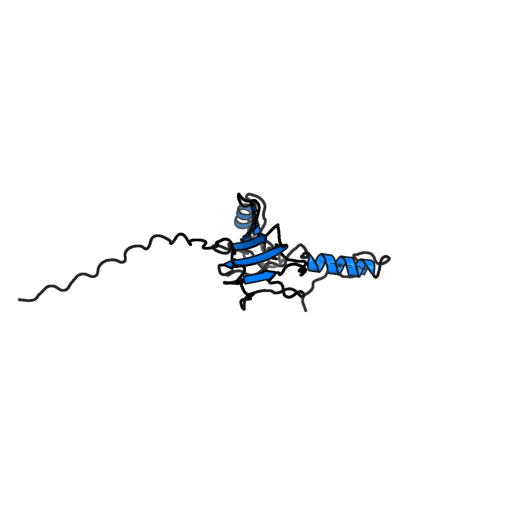A CA 1
ATOM 1224 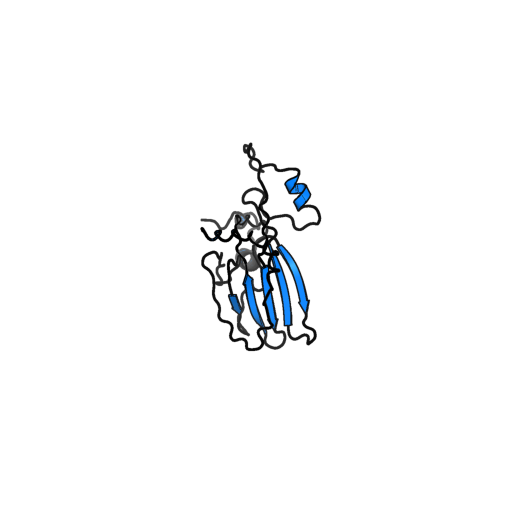C C . PHE A 1 156 ? -3.447 -1.144 -13.771 1.00 94.31 156 PHE A C 1
ATOM 1226 O O . PHE A 1 156 ? -3.066 -0.260 -14.542 1.00 94.31 156 PHE A O 1
ATOM 1233 N N . HIS A 1 157 ? -2.609 -1.866 -13.036 1.00 92.25 157 HIS A N 1
ATOM 1234 C CA . HIS A 1 157 ? -1.161 -1.804 -13.156 1.00 92.25 157 HIS A CA 1
ATOM 1235 C C . HIS A 1 157 ? -0.690 -2.658 -14.332 1.00 92.25 157 HIS A C 1
ATOM 1237 O O . HIS A 1 157 ? -0.286 -3.805 -14.167 1.00 92.25 157 HIS A O 1
ATOM 1243 N N . ASP A 1 158 ? -0.708 -2.075 -15.529 1.00 89.50 158 ASP A N 1
ATOM 1244 C CA . ASP A 1 158 ? -0.126 -2.686 -16.725 1.00 89.50 158 ASP A CA 1
ATOM 1245 C C . ASP A 1 158 ? 1.381 -2.399 -16.803 1.00 89.50 158 ASP A C 1
ATOM 1247 O O . ASP A 1 158 ? 1.862 -1.729 -17.714 1.00 89.50 158 ASP A O 1
ATOM 1251 N N . HIS A 1 159 ? 2.163 -2.809 -15.813 1.00 86.88 159 HIS A N 1
ATOM 1252 C CA . HIS A 1 159 ? 3.620 -2.715 -15.885 1.00 86.88 159 HIS A CA 1
ATOM 1253 C C . HIS A 1 159 ? 4.260 -3.777 -14.991 1.00 86.88 159 HIS A C 1
ATOM 1255 O O . HIS A 1 159 ? 3.659 -4.180 -13.995 1.00 86.88 159 HIS A O 1
ATOM 1261 N N . PRO A 1 160 ? 5.495 -4.215 -15.291 1.00 82.88 160 PRO A N 1
ATOM 1262 C CA . PRO A 1 160 ? 6.198 -5.127 -14.405 1.00 82.88 160 PRO A CA 1
ATOM 1263 C C . PRO A 1 160 ? 6.410 -4.483 -13.033 1.00 82.88 160 PRO A C 1
ATOM 1265 O O . PRO A 1 160 ? 6.662 -3.275 -12.913 1.00 82.88 160 PRO A O 1
ATOM 1268 N N . TRP A 1 161 ? 6.336 -5.306 -11.994 1.00 85.88 161 TRP A N 1
ATOM 1269 C CA . TRP A 1 161 ? 6.692 -4.902 -10.644 1.00 85.88 161 TRP A CA 1
ATOM 1270 C C . TRP A 1 161 ? 8.214 -4.931 -10.502 1.00 85.88 161 TRP A C 1
ATOM 1272 O O . TRP A 1 161 ? 8.810 -6.001 -10.608 1.00 85.88 161 TRP A O 1
ATOM 1282 N N . PRO A 1 162 ? 8.878 -3.785 -10.280 1.00 75.56 162 PRO A N 1
ATOM 1283 C CA . PRO A 1 162 ? 10.312 -3.798 -10.054 1.00 75.56 162 PRO A CA 1
ATOM 1284 C C . PRO A 1 162 ? 10.625 -4.501 -8.732 1.00 75.56 162 PRO A C 1
ATOM 1286 O O . PRO A 1 162 ? 9.934 -4.285 -7.733 1.00 75.56 162 PRO A O 1
ATOM 1289 N N . THR A 1 163 ? 11.724 -5.255 -8.684 1.00 76.25 163 THR A N 1
ATOM 1290 C CA . THR A 1 163 ? 12.228 -5.812 -7.423 1.00 76.25 163 THR A CA 1
ATOM 1291 C C . THR A 1 163 ? 12.492 -4.683 -6.429 1.00 76.25 163 THR A C 1
ATOM 1293 O O . THR A 1 163 ? 13.299 -3.782 -6.682 1.00 76.25 163 THR A O 1
ATOM 1296 N N . SER A 1 164 ? 11.808 -4.705 -5.283 1.00 77.81 164 SER A N 1
ATOM 1297 C CA . SER A 1 164 ? 11.984 -3.666 -4.270 1.00 77.81 164 SER A CA 1
ATOM 1298 C C . SER A 1 164 ? 13.398 -3.706 -3.688 1.00 77.81 164 SER A C 1
ATOM 1300 O O . SER A 1 164 ? 13.854 -4.730 -3.188 1.00 77.81 164 SER A O 1
ATOM 1302 N N . LYS A 1 165 ? 14.079 -2.551 -3.670 1.00 75.81 165 LYS A N 1
ATOM 1303 C CA . LYS A 1 165 ? 15.385 -2.397 -3.001 1.00 75.81 165 LYS A CA 1
ATOM 1304 C C . LYS A 1 165 ? 15.284 -2.460 -1.476 1.00 75.81 165 LYS A C 1
ATOM 1306 O O . LYS A 1 165 ? 16.289 -2.676 -0.808 1.00 75.81 165 LYS A O 1
ATOM 1311 N N . LYS A 1 166 ? 14.104 -2.178 -0.913 1.00 81.19 166 LYS A N 1
ATOM 1312 C CA . LYS A 1 166 ? 13.882 -2.138 0.537 1.00 81.19 166 LYS A CA 1
ATOM 1313 C C . LYS A 1 166 ? 12.871 -3.216 0.929 1.00 81.19 166 LYS A C 1
ATOM 1315 O O . LYS A 1 166 ? 11.812 -3.273 0.302 1.00 81.19 166 LYS A O 1
ATOM 1320 N N . PRO A 1 167 ? 13.147 -4.015 1.972 1.00 87.38 167 PRO A N 1
ATOM 1321 C CA . PRO A 1 167 ? 12.150 -4.934 2.505 1.00 87.38 167 PRO A CA 1
ATOM 1322 C C . PRO A 1 167 ? 10.936 -4.157 3.036 1.00 87.38 167 PRO A C 1
ATOM 1324 O O . PRO A 1 167 ? 11.084 -3.057 3.589 1.00 87.38 167 PRO A O 1
ATOM 1327 N N . ASP A 1 168 ? 9.743 -4.728 2.873 1.00 92.81 168 ASP A N 1
ATOM 1328 C CA . ASP A 1 168 ? 8.504 -4.204 3.451 1.00 92.81 168 ASP A CA 1
ATOM 1329 C C . ASP A 1 168 ? 8.507 -4.327 4.990 1.00 92.81 168 ASP A C 1
ATOM 1331 O O . ASP A 1 168 ? 9.467 -4.808 5.604 1.00 92.81 168 ASP A O 1
ATOM 1335 N N . ARG A 1 169 ? 7.462 -3.822 5.659 1.00 94.50 169 ARG A N 1
ATOM 1336 C CA . ARG A 1 169 ? 7.454 -3.769 7.130 1.00 94.50 169 ARG A CA 1
ATOM 1337 C C . ARG A 1 169 ? 7.400 -5.165 7.744 1.00 94.50 169 ARG A C 1
ATOM 1339 O O . ARG A 1 169 ? 8.064 -5.378 8.759 1.00 94.50 169 ARG A O 1
ATOM 1346 N N . LEU A 1 170 ? 6.661 -6.092 7.136 1.00 94.69 170 LEU A N 1
ATOM 1347 C CA . LEU A 1 170 ? 6.570 -7.475 7.592 1.00 94.69 170 LEU A CA 1
ATOM 1348 C C . LEU A 1 170 ? 7.909 -8.191 7.410 1.00 94.69 170 LEU A C 1
ATOM 1350 O O . LEU A 1 170 ? 8.437 -8.733 8.380 1.00 94.69 170 LEU A O 1
ATOM 1354 N N . ALA A 1 171 ? 8.526 -8.091 6.231 1.00 91.50 171 ALA A N 1
ATOM 1355 C CA . ALA A 1 171 ? 9.854 -8.657 5.992 1.00 91.50 171 ALA A CA 1
ATOM 1356 C C . ALA A 1 171 ? 10.909 -8.104 6.972 1.00 91.50 171 ALA A C 1
ATOM 1358 O O . ALA A 1 171 ? 11.706 -8.859 7.529 1.00 91.50 171 ALA A O 1
ATOM 1359 N N . ARG A 1 172 ? 10.882 -6.795 7.265 1.00 91.69 172 ARG A N 1
ATOM 1360 C CA . ARG A 1 172 ? 11.763 -6.178 8.277 1.00 91.69 172 ARG A CA 1
ATOM 1361 C C . ARG A 1 172 ? 11.513 -6.710 9.687 1.00 91.69 172 ARG A C 1
ATOM 1363 O O . ARG A 1 172 ? 12.474 -6.913 10.426 1.00 91.69 172 ARG A O 1
ATOM 1370 N N . LYS A 1 173 ? 10.248 -6.912 10.067 1.00 92.56 173 LYS A N 1
ATOM 1371 C CA . LYS A 1 173 ? 9.860 -7.471 11.371 1.00 92.56 173 LYS A CA 1
ATOM 1372 C C . LYS A 1 173 ? 10.363 -8.907 11.512 1.00 92.56 173 LYS A C 1
ATOM 1374 O O . LYS A 1 173 ? 10.984 -9.229 12.519 1.00 92.56 173 LYS A O 1
ATOM 1379 N N . LEU A 1 174 ? 10.165 -9.739 10.490 1.00 90.94 174 LEU A N 1
ATOM 1380 C CA . LEU A 1 174 ? 10.638 -11.125 10.472 1.00 90.94 174 LEU A CA 1
ATOM 1381 C C . LEU A 1 174 ? 12.167 -11.210 10.516 1.00 90.94 174 LEU A C 1
ATOM 1383 O O . LEU A 1 174 ? 12.709 -11.976 11.308 1.00 90.94 174 LEU A O 1
ATOM 1387 N N . LEU A 1 175 ? 12.864 -10.365 9.749 1.00 88.69 175 LEU A N 1
ATOM 1388 C CA . LEU A 1 175 ? 14.322 -10.260 9.808 1.00 88.69 175 LEU A CA 1
ATOM 1389 C C . LEU A 1 175 ? 14.807 -9.900 11.219 1.00 88.69 175 LEU A C 1
ATOM 1391 O O . LEU A 1 175 ? 15.729 -10.529 11.729 1.00 88.69 175 LEU A O 1
ATOM 1395 N N . ALA A 1 176 ? 14.188 -8.905 11.862 1.00 88.19 176 ALA A N 1
ATOM 1396 C CA . ALA A 1 176 ? 14.559 -8.499 13.215 1.00 88.19 176 ALA A CA 1
ATOM 1397 C C . ALA A 1 176 ? 14.366 -9.635 14.235 1.00 88.19 176 ALA A C 1
ATOM 1399 O O . ALA A 1 176 ? 15.221 -9.832 15.099 1.00 88.19 176 ALA A O 1
ATOM 1400 N N . LEU A 1 177 ? 13.281 -10.408 14.112 1.00 90.12 177 LEU A N 1
ATOM 1401 C CA . LEU A 1 177 ? 13.034 -11.586 14.948 1.00 90.12 177 LEU A CA 1
ATOM 1402 C C . LEU A 1 177 ? 14.077 -12.683 14.716 1.00 90.12 177 LEU A C 1
ATOM 1404 O O . LEU A 1 177 ? 14.527 -13.302 15.676 1.00 90.12 177 LEU A O 1
ATOM 1408 N N . GLU A 1 178 ? 14.483 -12.914 13.469 1.00 87.62 178 GLU A N 1
ATOM 1409 C CA . GLU A 1 178 ? 15.485 -13.931 13.148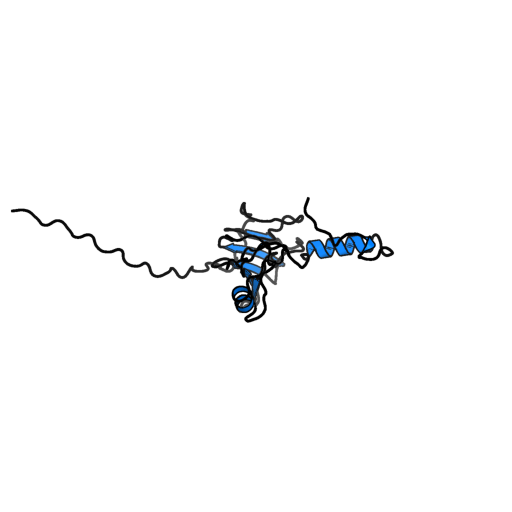 1.00 87.62 178 GLU A CA 1
ATOM 1410 C C . GLU A 1 178 ? 16.875 -13.554 13.672 1.00 87.62 178 GLU A C 1
ATOM 1412 O O . GLU A 1 178 ? 17.545 -14.367 14.306 1.00 87.62 178 GLU A O 1
ATOM 1417 N N . VAL A 1 179 ? 17.277 -12.289 13.515 1.00 84.75 179 VAL A N 1
ATOM 1418 C CA . VAL A 1 179 ? 18.524 -11.769 14.098 1.00 84.75 179 VAL A CA 1
ATOM 1419 C C . VAL A 1 179 ? 18.518 -11.907 15.625 1.00 84.75 179 VAL A C 1
ATOM 1421 O O . VAL A 1 179 ? 19.531 -12.287 16.210 1.00 84.75 179 VAL A O 1
ATOM 1424 N N . ALA A 1 180 ? 17.379 -11.664 16.282 1.00 85.44 180 ALA A N 1
ATOM 1425 C CA . ALA A 1 180 ? 17.259 -11.801 17.733 1.00 85.44 180 ALA A CA 1
ATOM 1426 C C . ALA A 1 180 ? 17.454 -13.246 18.232 1.00 85.44 180 ALA A C 1
ATOM 1428 O O . ALA A 1 180 ? 17.936 -13.437 19.348 1.00 85.44 180 ALA A O 1
ATOM 1429 N N . LYS A 1 181 ? 17.134 -14.265 17.418 1.00 86.88 181 LYS A N 1
ATOM 1430 C CA . LYS A 1 181 ? 17.395 -15.677 17.758 1.00 86.88 181 LYS A CA 1
ATOM 1431 C C . LYS A 1 181 ? 18.882 -16.027 17.715 1.00 86.88 181 LYS A C 1
ATOM 1433 O O . LYS A 1 181 ? 19.302 -16.957 18.399 1.00 86.88 181 LYS A O 1
ATOM 1438 N N . ASN A 1 182 ? 19.678 -15.300 16.929 1.00 77.12 182 ASN A N 1
ATOM 1439 C CA . ASN A 1 182 ? 21.106 -15.559 16.774 1.00 77.12 182 ASN A CA 1
ATOM 1440 C C . ASN A 1 182 ? 21.942 -14.280 16.966 1.00 77.12 182 ASN A C 1
ATOM 1442 O O . ASN A 1 182 ? 22.591 -13.808 16.031 1.00 77.12 182 ASN A O 1
ATOM 1446 N N . PRO A 1 183 ? 21.975 -13.720 18.191 1.00 68.12 183 PRO A N 1
ATOM 1447 C CA . PRO A 1 183 ? 22.564 -12.406 18.463 1.00 68.12 183 PRO A CA 1
ATOM 1448 C C . PRO A 1 183 ? 24.086 -12.349 18.257 1.00 68.12 183 PRO A C 1
ATOM 1450 O O . PRO A 1 183 ? 24.664 -11.265 18.244 1.00 68.12 183 PRO A O 1
ATOM 1453 N N . LYS A 1 184 ? 24.749 -13.506 18.115 1.00 68.69 184 LYS A N 1
ATOM 1454 C CA . LYS A 1 184 ? 26.191 -13.619 17.842 1.00 68.69 184 LYS A CA 1
ATOM 1455 C C . LYS A 1 184 ? 26.513 -13.770 16.354 1.00 68.69 184 LYS A C 1
ATOM 1457 O O . LYS A 1 184 ? 27.677 -13.626 15.986 1.00 68.69 184 LYS A O 1
ATOM 1462 N N . ALA A 1 185 ? 25.520 -14.059 15.513 1.00 64.81 185 ALA A N 1
ATOM 1463 C CA . ALA A 1 185 ? 25.702 -14.117 14.074 1.00 64.81 185 ALA A CA 1
ATOM 1464 C C . ALA A 1 185 ? 25.571 -12.708 13.485 1.00 64.81 185 ALA A C 1
ATOM 1466 O O . ALA A 1 185 ? 24.550 -12.038 13.639 1.00 64.81 185 ALA A O 1
ATOM 1467 N N . GLY A 1 186 ? 26.611 -12.240 12.797 1.00 57.97 186 GLY A N 1
ATOM 1468 C CA . GLY A 1 186 ? 26.539 -10.972 12.072 1.00 57.97 186 GLY A CA 1
ATOM 1469 C C . GLY A 1 186 ? 25.499 -11.040 10.945 1.00 57.97 186 GLY A C 1
ATOM 1470 O O . GLY A 1 186 ? 25.278 -12.101 10.365 1.00 57.97 186 GLY A O 1
ATOM 1471 N N . ALA A 1 187 ? 24.901 -9.906 10.565 1.00 56.69 187 ALA A N 1
ATOM 1472 C CA . ALA A 1 187 ? 23.883 -9.842 9.502 1.00 56.69 187 ALA A CA 1
ATOM 1473 C C . ALA A 1 187 ? 24.329 -10.469 8.156 1.00 56.69 187 ALA A C 1
ATOM 1475 O O . ALA A 1 187 ? 23.498 -10.949 7.389 1.00 56.69 187 ALA A O 1
ATOM 1476 N N . LEU A 1 188 ? 25.640 -10.499 7.888 1.00 56.72 188 LEU A N 1
ATOM 1477 C CA . LEU A 1 188 ? 26.261 -11.160 6.731 1.00 56.72 188 LEU A CA 1
ATOM 1478 C C . LEU A 1 188 ? 26.333 -12.693 6.863 1.00 56.72 188 LEU A C 1
ATOM 1480 O O . LEU A 1 188 ? 26.242 -13.398 5.862 1.00 56.72 188 LEU A O 1
ATOM 1484 N N . GLN A 1 189 ? 26.470 -13.222 8.082 1.00 56.94 189 GLN A N 1
ATOM 1485 C CA . GLN A 1 189 ? 26.560 -14.665 8.344 1.00 56.94 189 GLN A CA 1
ATOM 1486 C C . GLN A 1 189 ? 25.204 -15.363 8.214 1.00 56.94 189 GLN A C 1
ATOM 1488 O O . GLN A 1 189 ? 25.148 -16.536 7.856 1.00 56.94 189 GLN A O 1
ATOM 1493 N N . LEU A 1 190 ? 24.112 -14.635 8.447 1.00 56.72 190 LEU A N 1
ATOM 1494 C CA . LEU A 1 190 ? 22.756 -15.175 8.381 1.00 56.72 190 LEU A CA 1
ATOM 1495 C C . LEU A 1 190 ? 22.209 -15.309 6.942 1.00 56.72 190 LEU A C 1
ATOM 1497 O O . LEU A 1 190 ? 21.094 -15.786 6.777 1.00 56.72 190 LEU A O 1
ATOM 1501 N N . LYS A 1 191 ? 22.954 -14.900 5.895 1.00 55.25 191 LYS A N 1
ATOM 1502 C CA . LYS A 1 191 ? 22.532 -14.928 4.468 1.00 55.25 191 LYS A CA 1
ATOM 1503 C C . LYS A 1 191 ? 21.148 -14.310 4.177 1.00 55.25 191 LYS A C 1
ATOM 1505 O O . LYS A 1 191 ? 20.621 -14.476 3.084 1.00 55.25 191 LYS A O 1
ATOM 1510 N N . VAL A 1 192 ? 20.580 -13.530 5.098 1.00 53.47 192 VAL A N 1
ATOM 1511 C CA . VAL A 1 192 ? 19.190 -13.035 5.006 1.00 53.47 192 VAL A CA 1
ATOM 1512 C C . VAL A 1 192 ? 18.996 -11.941 3.947 1.00 53.47 192 VAL A C 1
ATOM 1514 O O . VAL A 1 192 ? 17.877 -11.527 3.674 1.00 53.47 192 VAL A O 1
ATOM 1517 N N . TRP A 1 193 ? 20.082 -11.459 3.338 1.00 38.72 193 TRP A N 1
ATOM 1518 C CA . TRP A 1 193 ? 20.061 -10.421 2.302 1.00 38.72 193 TRP A CA 1
ATOM 1519 C C . TRP A 1 193 ? 19.952 -10.967 0.870 1.00 38.72 193 TRP A C 1
ATOM 1521 O O . TRP A 1 193 ? 19.816 -10.179 -0.061 1.00 38.72 193 TRP A O 1
ATOM 1531 N N . LEU A 1 194 ? 20.014 -12.288 0.676 1.00 40.97 194 LEU A N 1
ATOM 1532 C CA . LEU A 1 194 ? 19.878 -12.927 -0.635 1.00 40.97 194 LEU A CA 1
ATOM 1533 C C . LEU A 1 194 ? 18.451 -13.482 -0.787 1.00 40.97 194 LEU A C 1
ATOM 1535 O O . LEU A 1 194 ? 18.191 -14.601 -0.375 1.00 40.97 194 LEU A O 1
ATOM 1539 N N . ASN A 1 195 ? 17.566 -12.652 -1.353 1.00 44.53 195 ASN A N 1
ATOM 1540 C CA . ASN A 1 195 ? 16.263 -12.923 -1.996 1.00 44.53 195 ASN A CA 1
ATOM 1541 C C . ASN A 1 195 ? 15.281 -13.953 -1.381 1.00 44.53 195 ASN A C 1
ATOM 1543 O O . ASN A 1 195 ? 15.590 -15.139 -1.309 1.00 44.53 195 ASN A O 1
ATOM 1547 N N . PRO A 1 196 ? 14.006 -13.575 -1.150 1.00 47.59 196 PRO A N 1
ATOM 1548 C CA . PRO A 1 196 ? 12.901 -14.522 -1.106 1.00 47.59 196 PRO A CA 1
ATOM 1549 C C . PRO A 1 196 ? 12.328 -14.692 -2.522 1.00 47.59 196 PRO A C 1
ATOM 1551 O O . PRO A 1 196 ? 11.370 -14.016 -2.868 1.00 47.59 196 PRO A O 1
ATOM 1554 N N . LEU A 1 197 ? 12.934 -15.541 -3.354 1.00 36.62 197 LEU A N 1
ATOM 1555 C CA . LEU A 1 197 ? 12.310 -16.071 -4.576 1.00 36.62 197 LEU A CA 1
ATOM 1556 C C . LEU A 1 197 ? 12.873 -17.475 -4.844 1.00 36.62 197 LEU A C 1
ATOM 1558 O O . LEU A 1 197 ? 13.905 -17.631 -5.496 1.00 36.62 197 LEU A O 1
ATOM 1562 N N . THR A 1 198 ? 12.198 -18.476 -4.285 1.00 36.66 198 THR A N 1
ATOM 1563 C CA . THR A 1 198 ? 12.020 -19.785 -4.930 1.00 36.66 198 THR A CA 1
ATOM 1564 C C . THR A 1 198 ? 10.622 -19.815 -5.503 1.00 36.66 198 THR A C 1
ATOM 1566 O O . THR A 1 198 ? 9.716 -19.413 -4.734 1.00 36.66 198 THR A O 1
#

Secondary structure (DSSP, 8-state):
-PPPPPPPPPPP-PPP----------SS-----B--TT-EE-TTS-EEE--TT-EEEE-TT---TTTT--SS-EEEEEEE-TTS-EEEEEEEE--EETTTEEPP-STTHHHHHHHS---SSTT--SPP--B---S-EEEEEEETTT--EEEEEES---S--PPPSS--HHHHHHHHHHHHH-TTS-TTTT-TTS----

Sequence (198 aa):
MQLPSPTPSAPTTATPDHHLTHWGFP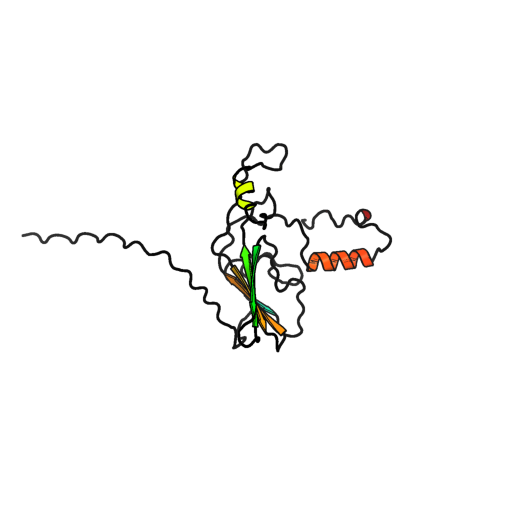LGKDQVTFIDHDCIIDTEGYPLYPNNNTIFVLQPGTEITNFGTVGFSKTTSSEISKDRRWKISRAHCLGGCEYAGPTPTGQEKIEELIRTPCCPAADCTGKIYWKECRNTQTRFDHEVSTGWRLMRHQGFHDHPWPTSKKPDRLARKLLALEVAKNPKAGALQLKVWLNPLT

pLDDT: mean 80.0, std 19.32, range [34.72, 98.25]

Organism: Puccinia graminis f. sp. tritici (strain CRL 75-36-700-3 / race SCCL) (NCBI:txid418459)

Foldseek 3Di:
DDDDDDDDDDDDPDDPPPPPPPDDDPPVLPDDFDADPPFDADPVRHRQAGFAWGKDKDFFPDDDQQPPHHQAAWDKDWDADPVSQKTKMKTDHQAAFQQVFGQDPDPCSNVVCQVDFDRPPPPDPDGDDGDGDPDKMWMKIAGPPRRIIMITIHDGRPHDGYDHPDDGRVLVVVLVVVCVVPVPQDPVRVVSPPDPDD

Radius of gyration: 22.58 Å; chains: 1; bounding box: 65×38×76 Å